Protein AF-A0A565C6F1-F1 (afdb_monomer_lite)

InterPro domains:
  IPR029063 S-adenosyl-L-methionine-dependent methyltransferase superfamily [G3DSA:3.40.50.150] (1-104)
  IPR029063 S-adenosyl-L-methionine-dependent methyltransferase superfamily [SSF53335] (1-172)
  IPR050390 DNA Cytosine-5 Methyltransferase [PTHR10629] (1-174)

pLDDT: mean 88.02, std 15.46, range [31.34, 98.25]

Foldseek 3Di:
DKFAPCCCVPPNNPNVVVVVVVLVVVQWDKAKAWEFPQLAADQDGGIMIDMWTGHPPDDTDDDDEGQEDDDDDPDDDPVCPVRYRYDDPPDDDDHHYGDHPCQPDVQADDDDLPDDDQKDASPDDHDHPNSVVVQQDPCNVPNDDDDGRIDGPPHDNNDDPVVSVVVVPDDPDDDPPDPDDDD

Organism: NCBI:txid586526

Secondary structure (DSSP, 8-state):
-EEETHHHHGGGGHHHHHHHHHHHHTTEEEEEEEEEGGGGT-S---EEEEEEEEETTSPPPPPPPP-B-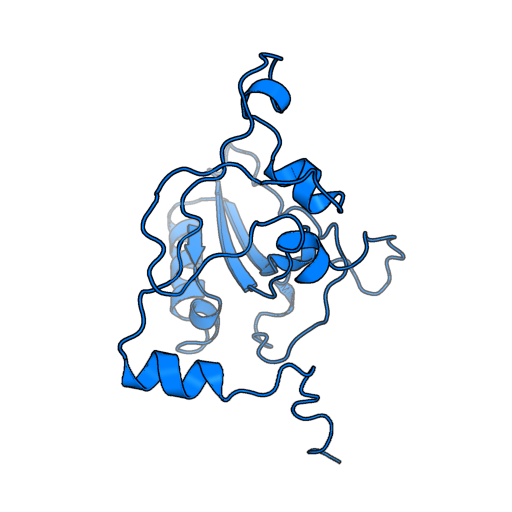----S---GGGGGGB----TT----PBPPP-HHHHHTTSPP--TT---SEEE-SS---SHHHHHHT--TTTTTS------EEES-------HHHHHHHHTS--S-------S--

Radius of gyration: 21.65 Å; chains: 1; bounding box: 50×44×57 Å

Sequence (183 aa):
MENVVDMLKFVEGYLGRYAVGRLVKMNNQRRMGMMVAGSYGLAQFRMRLFLWGAQSSKSLPQFPLPTHDVDIREGMPVKFHGNIVAYDQNNDVELEGKIVLEDVITDLPVVTNHETRDEMPYGKDHESSFQRFIRLKKDEMISSSSTKDVLFDHHPLNLNDDDSERVSMIPRRRERTLETYLV

Structure (mmCIF, N/CA/C/O backbone):
data_AF-A0A565C6F1-F1
#
_entry.id   AF-A0A565C6F1-F1
#
loop_
_atom_site.group_PDB
_atom_site.id
_atom_site.type_symbol
_atom_site.label_atom_id
_atom_site.label_alt_id
_atom_site.label_comp_id
_atom_site.label_asym_id
_atom_site.label_entity_id
_atom_site.label_seq_id
_atom_site.pdbx_PDB_ins_code
_atom_site.Cartn_x
_atom_site.Cartn_y
_atom_site.Cartn_z
_atom_site.occupancy
_atom_site.B_iso_or_equiv
_atom_site.auth_seq_id
_atom_site.auth_comp_id
_atom_site.auth_asym_id
_atom_site.auth_atom_id
_atom_site.pdbx_PDB_model_num
ATOM 1 N N . MET A 1 1 ? -2.489 -2.682 15.838 1.00 96.94 1 MET A N 1
ATOM 2 C CA . MET A 1 1 ? -2.048 -3.953 15.218 1.00 96.94 1 MET A CA 1
ATOM 3 C C . MET A 1 1 ? -2.497 -3.939 13.769 1.00 96.94 1 MET A C 1
ATOM 5 O O . MET A 1 1 ? -3.611 -3.494 13.524 1.00 96.94 1 MET A O 1
ATOM 9 N N . GLU A 1 2 ? -1.627 -4.356 12.852 1.00 97.44 2 GLU A N 1
ATOM 10 C CA . GLU A 1 2 ? -1.920 -4.536 11.424 1.00 97.44 2 GLU A CA 1
ATOM 11 C C . GLU A 1 2 ? -1.779 -6.026 11.080 1.00 97.44 2 GLU A C 1
ATOM 13 O O . GLU A 1 2 ? -0.979 -6.723 11.712 1.00 97.44 2 GLU A O 1
ATOM 18 N N . ASN A 1 3 ? -2.612 -6.536 10.168 1.00 97.00 3 ASN A N 1
ATOM 19 C CA . ASN A 1 3 ? -2.491 -7.897 9.650 1.00 97.00 3 ASN A CA 1
ATOM 20 C C . ASN A 1 3 ? -3.182 -8.066 8.285 1.00 97.00 3 ASN A C 1
ATOM 22 O O . ASN A 1 3 ? -3.962 -7.223 7.835 1.00 97.00 3 ASN A O 1
ATOM 26 N N . VAL A 1 4 ? -2.955 -9.207 7.634 1.00 95.06 4 VAL A N 1
ATOM 27 C CA . VAL A 1 4 ? -3.691 -9.619 6.438 1.00 95.06 4 VAL A CA 1
ATOM 28 C C . VAL A 1 4 ? -5.167 -9.883 6.748 1.00 95.06 4 VAL A C 1
ATOM 30 O O . VAL A 1 4 ? -5.544 -10.319 7.838 1.00 95.06 4 VAL A O 1
ATOM 33 N N . VAL A 1 5 ? -6.020 -9.653 5.749 1.00 93.12 5 VAL A N 1
ATOM 34 C CA . VAL A 1 5 ? -7.479 -9.832 5.853 1.00 93.12 5 VAL A CA 1
ATOM 35 C C . VAL A 1 5 ? -7.870 -11.286 6.120 1.00 93.12 5 VAL A C 1
ATOM 37 O O . VAL A 1 5 ? -8.908 -11.545 6.728 1.00 93.12 5 VAL A O 1
ATOM 40 N N . ASP A 1 6 ? -7.027 -12.243 5.732 1.00 92.19 6 ASP A N 1
ATOM 41 C CA . ASP A 1 6 ? -7.286 -13.668 5.944 1.00 92.19 6 ASP A CA 1
ATOM 42 C C . ASP A 1 6 ? -7.400 -14.036 7.427 1.00 92.19 6 ASP A C 1
ATOM 44 O O . ASP A 1 6 ? -8.062 -15.014 7.761 1.00 92.19 6 ASP A O 1
ATOM 48 N N . MET A 1 7 ? -6.901 -13.193 8.338 1.00 93.12 7 MET A N 1
ATOM 49 C CA . MET A 1 7 ? -7.146 -13.324 9.777 1.00 93.12 7 MET A CA 1
ATOM 50 C C . MET A 1 7 ? -8.646 -13.280 10.146 1.00 93.12 7 MET A C 1
ATOM 52 O O . MET A 1 7 ? -9.044 -13.818 11.182 1.00 93.12 7 MET A O 1
ATOM 56 N N . LEU A 1 8 ? -9.480 -12.652 9.306 1.00 92.00 8 LEU A N 1
ATOM 57 C CA . LEU A 1 8 ? -10.944 -12.616 9.427 1.00 92.00 8 LEU A CA 1
ATOM 58 C C . LEU A 1 8 ? -11.652 -13.721 8.632 1.00 92.00 8 LEU A C 1
ATOM 60 O O . LEU A 1 8 ? -12.824 -13.992 8.886 1.00 92.00 8 LEU A O 1
ATOM 64 N N . LYS A 1 9 ? -10.968 -14.360 7.678 1.00 88.62 9 LYS A N 1
ATOM 65 C CA . LYS A 1 9 ? -11.526 -15.463 6.878 1.00 88.62 9 LYS A CA 1
ATOM 66 C C . LYS A 1 9 ? -11.257 -16.819 7.526 1.00 88.62 9 LYS A C 1
ATOM 68 O O . LYS A 1 9 ? -12.139 -17.673 7.569 1.00 88.62 9 LYS A O 1
ATOM 73 N N . PHE A 1 10 ? -10.050 -17.001 8.055 1.00 89.69 10 PHE A N 1
ATOM 74 C CA . PHE A 1 10 ? -9.590 -18.245 8.654 1.00 89.69 10 PHE A CA 1
ATOM 75 C C . PHE A 1 10 ? -10.416 -18.610 9.890 1.00 89.69 10 PHE A C 1
ATOM 77 O O . PHE A 1 10 ? -10.556 -17.796 10.807 1.00 89.69 10 PHE A O 1
ATOM 84 N N . VAL A 1 11 ? -10.951 -19.838 9.906 1.00 90.69 11 VAL A N 1
ATOM 85 C CA . VAL A 1 11 ? -11.756 -20.405 11.007 1.00 90.69 11 VAL A CA 1
ATOM 86 C C . VAL A 1 11 ? -12.791 -19.386 11.504 1.00 90.69 11 VAL A C 1
ATOM 88 O O . VAL A 1 11 ? -12.806 -18.982 12.663 1.00 90.69 11 VAL A O 1
ATOM 91 N N . GLU A 1 12 ? -13.599 -18.870 10.574 1.00 89.38 12 GLU A N 1
ATOM 92 C CA . GLU A 1 12 ? -14.657 -17.881 10.844 1.00 89.38 12 GLU A CA 1
ATOM 93 C C . GLU A 1 12 ? -14.189 -16.598 11.565 1.00 89.38 12 GLU A C 1
ATOM 95 O O . GLU A 1 12 ? -14.930 -15.955 12.327 1.00 89.38 12 GLU A O 1
ATOM 100 N N . GLY A 1 13 ? -12.937 -16.215 11.315 1.00 92.12 13 GLY A N 1
ATOM 101 C CA . GLY A 1 13 ? -12.298 -15.052 11.913 1.00 92.12 13 GLY A CA 1
ATOM 102 C C . GLY A 1 13 ? -11.854 -15.281 13.353 1.00 92.12 13 GLY A C 1
ATOM 103 O O . GLY A 1 13 ? -11.798 -14.322 14.123 1.00 92.12 13 GLY A O 1
ATOM 104 N N . TYR A 1 14 ? -11.552 -16.527 13.735 1.00 94.81 14 TYR A N 1
ATOM 105 C CA . TYR A 1 14 ? -11.114 -16.893 15.085 1.00 94.81 14 TYR A CA 1
ATOM 106 C C . TYR A 1 14 ? -9.991 -15.985 15.596 1.00 94.81 14 TYR A C 1
ATOM 108 O O . TYR A 1 14 ? -10.089 -15.437 16.691 1.00 94.81 14 TYR A O 1
ATOM 116 N N . LEU A 1 15 ? -8.953 -15.763 14.784 1.00 95.44 15 LEU A N 1
ATOM 117 C CA . LEU A 1 15 ? -7.807 -14.935 15.164 1.00 95.44 15 LEU A CA 1
ATOM 118 C C . LEU A 1 15 ? -8.187 -13.455 15.335 1.00 95.44 15 LEU A C 1
ATOM 120 O O . LEU A 1 15 ? -7.772 -12.825 16.309 1.00 95.44 15 LEU A O 1
ATOM 124 N N . GLY A 1 16 ? -9.029 -12.913 14.448 1.00 94.69 16 GLY A N 1
ATOM 125 C CA . GLY A 1 16 ? -9.573 -11.558 14.587 1.00 94.69 16 GLY A CA 1
ATOM 126 C C . GLY A 1 16 ? -10.391 -11.379 15.864 1.00 94.69 16 GLY A C 1
ATOM 127 O O . GLY A 1 16 ? -10.140 -10.466 16.653 1.00 94.69 16 GLY A O 1
ATOM 128 N N . ARG A 1 17 ? -11.323 -12.304 16.115 1.00 95.00 17 ARG A N 1
ATOM 129 C CA . ARG A 1 17 ? -12.156 -12.326 17.327 1.00 95.00 17 ARG A CA 1
ATOM 130 C C . ARG A 1 17 ? -11.307 -12.484 18.586 1.00 95.00 17 ARG A C 1
ATOM 132 O O . ARG A 1 17 ? -11.548 -11.784 19.566 1.00 95.00 17 ARG A O 1
ATOM 139 N N . TYR A 1 18 ? -10.291 -13.347 18.552 1.00 96.88 18 TYR A N 1
ATOM 140 C CA . TYR A 1 18 ? -9.350 -13.535 19.652 1.00 96.88 18 TYR A CA 1
ATOM 141 C C . TYR A 1 18 ? -8.604 -12.235 19.970 1.00 96.88 18 TYR A C 1
ATOM 143 O O . TYR A 1 18 ? -8.603 -11.803 21.122 1.00 96.88 18 TYR A O 1
ATOM 151 N N . ALA A 1 19 ? -8.032 -11.566 18.963 1.00 97.06 19 ALA A N 1
ATOM 152 C CA . ALA A 1 19 ? -7.317 -10.304 19.149 1.00 97.06 19 ALA A CA 1
ATOM 153 C C . ALA A 1 19 ? -8.209 -9.218 19.780 1.00 97.06 19 ALA A C 1
ATOM 155 O O . ALA A 1 19 ? -7.808 -8.565 20.748 1.00 97.06 19 ALA A O 1
ATOM 156 N N . VAL A 1 20 ? -9.448 -9.075 19.296 1.00 96.69 20 VAL A N 1
ATOM 157 C CA . VAL A 1 20 ? -10.446 -8.166 19.885 1.00 96.69 20 VAL A CA 1
ATOM 158 C C . VAL A 1 20 ? -10.777 -8.569 21.326 1.00 96.69 20 VAL A C 1
ATOM 160 O O . VAL A 1 20 ? -10.763 -7.723 22.221 1.00 96.69 20 VAL A O 1
ATOM 163 N N . GLY A 1 21 ? -11.014 -9.858 21.580 1.00 97.62 21 GLY A N 1
ATOM 164 C CA . GLY A 1 21 ? -11.312 -10.388 22.911 1.00 97.62 21 GLY A CA 1
ATOM 165 C C . GLY A 1 21 ? -10.197 -10.127 23.927 1.00 97.62 21 GLY A C 1
ATOM 166 O O . GLY A 1 21 ? -10.476 -9.829 25.089 1.00 97.62 21 GLY A O 1
ATOM 167 N N . ARG A 1 22 ? -8.926 -10.147 23.499 1.00 97.69 22 ARG A N 1
ATOM 168 C CA . ARG A 1 22 ? -7.792 -9.776 24.360 1.00 97.69 22 ARG A CA 1
ATOM 169 C C . ARG A 1 22 ? -7.838 -8.310 24.778 1.00 97.69 22 ARG A C 1
ATOM 171 O O . ARG A 1 22 ? -7.618 -8.037 25.954 1.00 97.69 22 ARG A O 1
ATOM 178 N N . LEU A 1 23 ? -8.151 -7.385 23.868 1.00 97.62 23 LEU A N 1
ATOM 179 C CA . LEU A 1 23 ? -8.305 -5.965 24.215 1.00 97.62 23 LEU A CA 1
ATOM 180 C C . LEU A 1 23 ? -9.465 -5.744 25.192 1.00 97.62 23 LEU A C 1
ATOM 182 O O . LEU A 1 23 ? -9.308 -5.004 26.160 1.00 97.62 23 LEU A O 1
ATOM 186 N N . VAL A 1 24 ? -10.585 -6.445 24.993 1.00 97.06 24 VAL A N 1
ATOM 187 C CA . VAL A 1 24 ? -11.728 -6.406 25.920 1.00 97.06 24 VAL A CA 1
ATOM 188 C C . VAL A 1 24 ? -11.326 -6.904 27.310 1.00 97.06 24 VAL A C 1
ATOM 190 O O . VAL A 1 24 ? -11.591 -6.226 28.298 1.00 97.06 24 VAL A O 1
ATOM 193 N N . LYS A 1 25 ? -10.617 -8.039 27.401 1.00 97.88 25 LYS A N 1
ATOM 194 C CA . LYS A 1 25 ? -10.132 -8.587 28.682 1.00 97.88 25 LYS A CA 1
ATOM 195 C C . LYS A 1 25 ? -9.195 -7.627 29.424 1.00 97.88 25 LYS A C 1
ATOM 197 O O . LYS A 1 25 ? -9.154 -7.646 30.648 1.00 97.88 25 LYS A O 1
ATOM 202 N N . MET A 1 26 ? -8.447 -6.799 28.697 1.00 97.00 26 MET A N 1
ATOM 203 C CA . MET A 1 26 ? -7.546 -5.788 29.265 1.00 97.00 26 MET A CA 1
ATOM 204 C C . MET A 1 26 ? -8.248 -4.459 29.595 1.00 97.00 26 MET A C 1
ATOM 206 O O . MET A 1 26 ? -7.573 -3.493 29.929 1.00 97.00 26 MET A O 1
ATOM 210 N N . ASN A 1 27 ? -9.582 -4.396 29.503 1.00 96.31 27 ASN A N 1
ATOM 211 C CA . ASN A 1 27 ? -10.379 -3.183 29.706 1.00 96.31 27 ASN A CA 1
ATOM 212 C C . ASN A 1 27 ? -9.956 -2.007 28.800 1.00 96.31 27 ASN A C 1
ATOM 214 O O . ASN A 1 27 ? -9.971 -0.836 29.198 1.00 96.31 27 ASN A O 1
ATOM 218 N N . ASN A 1 28 ? -9.562 -2.333 27.566 1.00 97.25 28 ASN A N 1
ATOM 219 C CA . ASN A 1 28 ? -9.245 -1.349 26.544 1.00 97.25 28 ASN A CA 1
ATOM 220 C C . ASN A 1 28 ? -10.460 -1.082 25.647 1.00 97.25 28 ASN A C 1
ATOM 222 O O . ASN A 1 28 ? -11.217 -1.978 25.255 1.00 97.25 28 ASN A O 1
ATOM 226 N N . GLN A 1 29 ? -10.590 0.176 25.244 1.00 97.69 29 GLN A N 1
ATOM 227 C CA . GLN A 1 29 ? -11.342 0.553 24.060 1.00 97.69 29 GLN A CA 1
ATOM 228 C C . GLN A 1 29 ? -10.689 -0.075 22.826 1.00 97.69 29 GLN A C 1
ATOM 230 O O . GLN A 1 29 ? -9.483 -0.323 22.799 1.00 97.69 29 GLN A O 1
ATOM 235 N N . ARG A 1 30 ? -11.491 -0.354 21.802 1.00 97.06 30 ARG A N 1
ATOM 236 C CA . ARG A 1 30 ? -11.071 -1.122 20.631 1.00 97.06 30 ARG A CA 1
ATOM 237 C C . ARG A 1 30 ? -11.883 -0.737 19.414 1.00 97.06 30 ARG A C 1
ATOM 239 O O . ARG A 1 30 ? -13.076 -0.466 19.533 1.00 97.06 30 ARG A O 1
ATOM 246 N N . ARG A 1 31 ? -11.242 -0.759 18.254 1.00 96.88 31 ARG A N 1
ATOM 247 C CA . ARG A 1 31 ? -11.894 -0.560 16.962 1.00 96.88 31 ARG A CA 1
ATOM 248 C C . ARG A 1 31 ? -11.139 -1.331 15.901 1.00 96.88 31 ARG A C 1
ATOM 250 O O . ARG A 1 31 ? -9.916 -1.264 15.851 1.00 96.88 31 ARG A O 1
ATOM 257 N N . MET A 1 32 ? -11.875 -2.046 15.069 1.00 96.06 32 MET A N 1
ATOM 258 C CA . MET A 1 32 ? -11.333 -2.851 13.986 1.00 96.06 32 MET A CA 1
ATOM 259 C C . MET A 1 32 ? -11.801 -2.276 12.654 1.00 96.06 32 MET A C 1
ATOM 261 O O . MET A 1 32 ? -12.941 -1.831 12.560 1.00 96.06 32 MET A O 1
ATOM 265 N N . GLY A 1 33 ? -10.926 -2.261 11.655 1.00 95.81 33 GLY A N 1
ATOM 266 C CA . GLY A 1 33 ? -11.236 -1.742 10.329 1.00 95.81 33 GLY A CA 1
ATOM 267 C C . GLY A 1 33 ? -10.383 -2.397 9.256 1.00 95.81 33 GLY A C 1
ATOM 268 O O . GLY A 1 33 ? -9.246 -2.782 9.512 1.00 95.81 33 GLY A O 1
ATOM 269 N N . MET A 1 34 ? -10.933 -2.542 8.059 1.00 95.50 34 MET A N 1
ATOM 270 C CA . MET A 1 34 ? -10.216 -2.969 6.865 1.00 95.50 34 MET A CA 1
ATOM 271 C C . MET A 1 34 ? -10.034 -1.766 5.950 1.00 95.50 34 MET A C 1
ATOM 273 O O . MET A 1 34 ? -11.011 -1.108 5.602 1.00 95.50 34 MET A O 1
ATOM 277 N N . MET A 1 35 ? -8.791 -1.489 5.569 1.00 95.50 35 MET A N 1
ATOM 278 C CA . MET A 1 35 ? -8.423 -0.340 4.740 1.00 95.50 35 MET A CA 1
ATOM 279 C C . MET A 1 35 ? -7.742 -0.830 3.462 1.00 95.50 35 MET A C 1
ATOM 281 O O . MET A 1 35 ? -6.955 -1.783 3.511 1.00 95.50 35 MET A O 1
ATOM 285 N N . VAL A 1 36 ? -8.044 -0.194 2.328 1.00 94.44 36 VAL A N 1
ATOM 286 C CA . VAL A 1 36 ? -7.428 -0.481 1.021 1.00 94.44 36 VAL A CA 1
ATOM 287 C C . VAL A 1 36 ? -6.385 0.577 0.722 1.00 94.44 36 VAL A C 1
ATOM 289 O O . VAL A 1 36 ? -6.727 1.745 0.637 1.00 94.44 36 VAL A O 1
ATOM 292 N N . ALA A 1 37 ? -5.133 0.176 0.510 1.00 95.69 37 ALA A N 1
ATOM 293 C CA . ALA A 1 37 ? -4.038 1.096 0.202 1.00 95.69 37 ALA A CA 1
ATOM 294 C C . ALA A 1 37 ? -4.353 2.041 -0.977 1.00 95.69 37 ALA A C 1
ATOM 296 O O . ALA A 1 37 ? -4.092 3.235 -0.886 1.00 95.69 37 ALA A O 1
ATOM 297 N N . GLY A 1 38 ? -4.976 1.524 -2.042 1.00 95.06 38 GLY A N 1
ATOM 298 C CA . GLY A 1 38 ? -5.346 2.313 -3.218 1.00 95.06 38 GLY A CA 1
ATOM 299 C C . GLY A 1 38 ? -6.323 3.455 -2.943 1.00 95.06 38 GLY A C 1
ATOM 300 O O . GLY A 1 38 ? -6.193 4.507 -3.554 1.00 95.06 38 GLY A O 1
ATOM 30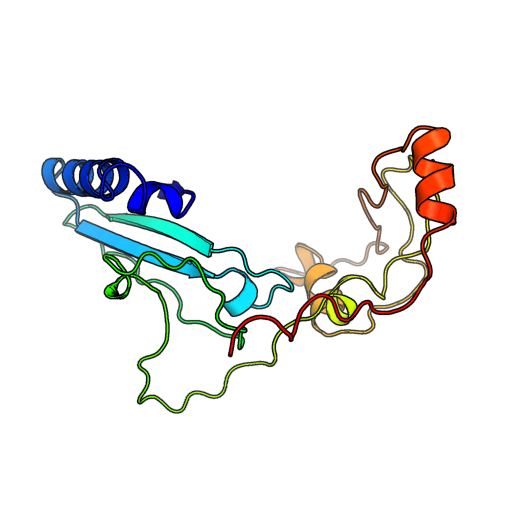1 N N . SER A 1 39 ? -7.194 3.313 -1.939 1.00 95.19 39 SER A N 1
ATOM 302 C CA . SER A 1 39 ? -8.091 4.384 -1.481 1.00 95.19 39 SER A CA 1
ATOM 303 C C . SER A 1 39 ? -7.366 5.579 -0.853 1.00 95.19 39 SER A C 1
ATOM 305 O O . SER A 1 39 ? -8.007 6.565 -0.502 1.00 95.19 39 SER A O 1
ATOM 307 N N . TYR A 1 40 ? -6.047 5.490 -0.675 1.00 96.81 40 TYR A N 1
ATOM 308 C CA . TYR A 1 40 ? -5.202 6.528 -0.089 1.00 96.81 40 TYR A CA 1
ATOM 309 C C . TYR A 1 40 ? -4.067 6.944 -1.039 1.00 96.81 40 TYR A C 1
ATOM 311 O O . TYR A 1 40 ? -3.005 7.358 -0.578 1.00 96.81 40 TYR A O 1
ATOM 319 N N . GLY A 1 41 ? -4.282 6.825 -2.354 1.00 95.62 41 GLY A N 1
ATOM 320 C CA . GLY A 1 41 ? -3.378 7.380 -3.366 1.00 95.62 41 GLY A CA 1
ATOM 321 C C . GLY A 1 41 ? -2.226 6.464 -3.754 1.00 95.62 41 GLY A C 1
ATOM 322 O O . GLY A 1 41 ? -1.110 6.926 -3.942 1.00 95.62 41 GLY A O 1
ATOM 323 N N . LEU A 1 42 ? -2.470 5.156 -3.862 1.00 95.94 42 LEU A N 1
ATOM 324 C CA . LEU A 1 42 ? -1.465 4.186 -4.305 1.00 95.94 42 LEU A CA 1
ATOM 325 C C . LEU A 1 42 ? -1.976 3.382 -5.501 1.00 95.94 42 LEU A C 1
ATOM 327 O O . LEU A 1 42 ? -3.118 2.926 -5.500 1.00 95.94 42 LEU A O 1
ATOM 331 N N . ALA A 1 43 ? -1.105 3.094 -6.471 1.00 95.00 43 ALA A N 1
ATOM 332 C CA . ALA A 1 43 ? -1.412 2.217 -7.608 1.00 95.00 43 ALA A CA 1
ATOM 333 C C . ALA A 1 43 ? -1.458 0.723 -7.220 1.00 95.00 43 ALA A C 1
ATOM 335 O O . ALA A 1 43 ? -0.887 -0.143 -7.885 1.00 95.00 43 ALA A O 1
ATOM 336 N N . GLN A 1 44 ? -2.104 0.395 -6.097 1.00 93.56 44 GLN A N 1
ATOM 337 C CA . GLN A 1 44 ? -2.186 -0.961 -5.572 1.00 93.56 44 GLN A CA 1
ATOM 338 C C . GLN A 1 44 ? -3.493 -1.206 -4.812 1.00 93.56 44 GLN A C 1
ATOM 340 O O . GLN A 1 44 ? -3.799 -0.559 -3.811 1.00 93.56 44 GLN A O 1
ATOM 345 N N . PHE A 1 45 ? -4.207 -2.269 -5.187 1.00 92.44 45 PHE A N 1
ATOM 346 C CA . PHE A 1 45 ? -5.292 -2.803 -4.366 1.00 92.44 45 PHE A CA 1
ATOM 347 C C . PHE A 1 45 ? -4.723 -3.732 -3.284 1.00 92.44 45 PHE A C 1
ATOM 349 O O . PHE A 1 45 ? -4.589 -4.941 -3.479 1.00 92.44 45 PHE A O 1
ATOM 356 N N . ARG A 1 46 ? -4.349 -3.166 -2.133 1.00 93.44 46 ARG A N 1
ATOM 357 C CA . ARG A 1 46 ? -3.853 -3.927 -0.977 1.00 93.44 46 ARG A CA 1
ATOM 358 C C . ARG A 1 46 ? -4.731 -3.672 0.233 1.00 93.44 46 ARG A C 1
ATOM 360 O O . ARG A 1 46 ? -4.603 -2.644 0.889 1.00 93.44 46 ARG A O 1
ATOM 367 N N . MET A 1 47 ? -5.588 -4.635 0.553 1.00 93.44 47 MET A N 1
ATOM 368 C CA . MET A 1 47 ? -6.404 -4.567 1.757 1.00 93.44 47 MET A CA 1
ATOM 369 C C . MET A 1 47 ? -5.677 -5.147 2.968 1.00 93.44 47 MET A C 1
ATOM 371 O O . MET A 1 47 ? -5.067 -6.222 2.885 1.00 93.44 47 MET A O 1
ATOM 375 N N . ARG A 1 48 ? -5.763 -4.448 4.100 1.00 95.62 48 ARG A N 1
ATOM 376 C CA . ARG A 1 48 ? -5.234 -4.889 5.393 1.00 95.62 48 ARG A CA 1
ATOM 377 C C . ARG A 1 48 ? -6.207 -4.610 6.524 1.00 95.62 48 ARG A C 1
ATOM 379 O O . ARG A 1 48 ? -7.006 -3.679 6.464 1.00 95.62 48 ARG A O 1
ATOM 386 N N . LEU A 1 49 ? -6.131 -5.460 7.537 1.00 95.88 49 LEU A N 1
ATOM 387 C CA . LEU A 1 49 ? -6.854 -5.338 8.786 1.00 95.88 49 LEU A CA 1
ATOM 388 C C . LEU A 1 49 ? -6.048 -4.484 9.758 1.00 95.88 49 LEU A C 1
ATOM 390 O O . LEU A 1 49 ? -4.886 -4.772 10.026 1.00 95.88 49 LEU A O 1
ATOM 394 N N . PHE A 1 50 ? -6.709 -3.513 10.365 1.00 98.00 50 PHE A N 1
ATOM 395 C CA . PHE A 1 50 ? -6.177 -2.694 11.436 1.00 98.00 50 PHE A CA 1
ATOM 396 C C . PHE A 1 50 ? -7.042 -2.845 12.684 1.00 98.00 50 PHE A C 1
ATOM 398 O O . PHE A 1 50 ? -8.272 -2.822 12.631 1.00 98.00 50 PHE A O 1
ATOM 405 N N . LEU A 1 51 ? -6.385 -2.992 13.830 1.00 97.94 51 LEU A N 1
ATOM 406 C CA . LEU A 1 51 ? -7.010 -3.042 15.145 1.00 97.94 51 LEU A CA 1
ATOM 407 C C . LEU A 1 51 ? -6.386 -1.973 16.040 1.00 97.94 51 LEU A C 1
ATOM 409 O O . LEU A 1 51 ? -5.217 -2.080 16.438 1.00 97.94 51 LEU A O 1
ATOM 413 N N . TRP A 1 52 ? -7.188 -0.969 16.376 1.00 98.25 52 TRP A N 1
ATOM 414 C CA . TRP A 1 52 ? -6.893 0.007 17.412 1.00 98.25 52 TRP A CA 1
ATOM 415 C C . TRP A 1 52 ? -7.223 -0.552 18.788 1.00 98.25 52 TRP A C 1
ATOM 417 O O . TRP A 1 52 ? -8.243 -1.217 18.981 1.00 98.25 52 TRP A O 1
ATOM 427 N N . GLY A 1 53 ? -6.370 -0.218 19.751 1.00 97.81 53 GLY A N 1
ATOM 428 C CA . GLY A 1 53 ? -6.605 -0.411 21.172 1.00 97.81 53 GLY A CA 1
ATOM 429 C C . GLY A 1 53 ? -6.188 0.851 21.917 1.00 97.81 53 GLY A C 1
ATOM 430 O O . GLY A 1 53 ? -5.109 1.378 21.659 1.00 97.81 53 GLY A O 1
ATOM 431 N N . ALA A 1 54 ? -7.030 1.333 22.825 1.00 98.06 54 ALA A N 1
ATOM 432 C CA . ALA A 1 54 ? -6.732 2.484 23.671 1.00 98.06 54 ALA A CA 1
ATOM 433 C C . ALA A 1 54 ? -7.168 2.195 25.109 1.00 98.06 54 ALA A C 1
ATOM 435 O O . ALA A 1 54 ? -8.170 1.518 25.335 1.00 98.06 54 ALA A O 1
ATOM 436 N N . GLN A 1 55 ? -6.429 2.708 26.091 1.00 96.88 55 GLN A N 1
ATOM 437 C CA . GLN A 1 55 ? -6.857 2.639 27.490 1.00 96.88 55 GLN A CA 1
ATOM 438 C C . GLN A 1 55 ? -8.200 3.359 27.673 1.00 96.88 55 GLN A C 1
ATOM 440 O O . GLN A 1 55 ? -8.508 4.305 26.949 1.00 96.88 55 GLN A O 1
ATOM 445 N N . SER A 1 56 ? -8.989 2.952 28.667 1.00 94.06 56 SER A N 1
ATOM 446 C CA . SER A 1 56 ? -10.304 3.557 28.946 1.00 94.06 56 SER A CA 1
ATOM 447 C C . SER A 1 56 ? -10.256 5.071 29.221 1.00 94.06 56 SER A C 1
ATOM 449 O O . SER A 1 56 ? -11.240 5.763 29.004 1.00 94.06 56 SER A O 1
ATOM 451 N N . SER A 1 57 ? -9.107 5.604 29.644 1.00 95.94 57 SER A N 1
ATOM 452 C CA . SER A 1 57 ? -8.887 7.034 29.907 1.00 95.94 57 SER A CA 1
ATOM 453 C C . SER A 1 57 ? -8.419 7.849 28.692 1.00 95.94 57 SER A C 1
ATOM 455 O O . SER A 1 57 ? -8.182 9.050 28.816 1.00 95.94 57 SER A O 1
ATOM 457 N N . LYS A 1 58 ? -8.218 7.221 27.528 1.00 97.12 58 LYS A N 1
ATOM 458 C CA . LYS A 1 58 ? -7.701 7.869 26.311 1.00 97.12 58 LYS A CA 1
ATOM 459 C C . LYS A 1 58 ? -8.765 7.892 25.221 1.00 97.12 58 LYS A C 1
ATOM 461 O O . LYS A 1 58 ? -9.644 7.046 25.203 1.00 97.12 58 LYS A O 1
ATOM 466 N N . SER A 1 59 ? -8.682 8.834 24.287 1.00 97.25 59 SER A N 1
ATOM 467 C CA . SER A 1 59 ? -9.562 8.806 23.115 1.00 97.25 59 SER A CA 1
ATOM 468 C C . SER A 1 59 ? -9.160 7.659 22.184 1.00 97.25 59 SER A C 1
ATOM 470 O O . SER A 1 59 ? -7.972 7.466 21.915 1.00 97.25 59 SER A O 1
ATOM 472 N N . LEU A 1 60 ? -10.138 6.889 21.706 1.00 97.75 60 LEU A N 1
ATOM 473 C CA . LEU A 1 60 ? -9.916 5.842 20.715 1.00 97.75 60 LEU A CA 1
ATOM 474 C C . LEU A 1 60 ? -9.816 6.466 19.309 1.00 97.75 60 LEU A C 1
ATOM 476 O O . LEU A 1 60 ? -10.786 7.090 18.869 1.00 97.75 60 LEU A O 1
ATOM 480 N N . PRO A 1 61 ? -8.703 6.272 18.576 1.00 96.88 61 PRO A N 1
ATOM 481 C CA . PRO A 1 61 ? -8.556 6.813 17.227 1.00 96.88 61 PRO A CA 1
ATOM 482 C C . PRO A 1 61 ? -9.632 6.314 16.252 1.00 96.88 61 PRO A C 1
ATOM 484 O O . PRO A 1 61 ? -10.072 5.160 16.308 1.00 96.88 61 PRO A O 1
ATOM 487 N N . GLN A 1 62 ? -10.033 7.194 15.333 1.00 96.50 62 GLN A N 1
ATOM 488 C CA . GLN A 1 62 ? -10.848 6.844 14.168 1.00 96.50 62 GLN A CA 1
ATOM 489 C C . GLN A 1 62 ? -9.943 6.329 13.040 1.00 96.50 62 GLN A C 1
ATOM 491 O O . GLN A 1 62 ? -8.732 6.553 13.055 1.00 96.50 62 GLN A O 1
ATOM 496 N N . PHE A 1 63 ? -10.526 5.651 12.052 1.00 97.56 63 PHE A N 1
ATOM 497 C CA . PHE A 1 63 ? -9.821 5.403 10.795 1.00 97.56 63 PHE A CA 1
ATOM 498 C C . PHE A 1 63 ? -10.007 6.595 9.856 1.00 97.56 63 PHE A C 1
ATOM 500 O O . PHE A 1 63 ? -11.106 7.154 9.832 1.00 97.56 63 PHE A O 1
ATOM 507 N N . PRO A 1 64 ? -8.972 6.984 9.096 1.00 96.88 64 PRO A N 1
ATOM 508 C CA . PRO A 1 64 ? -9.127 7.991 8.060 1.00 96.88 64 PRO A CA 1
ATOM 509 C C . PRO A 1 64 ? -10.008 7.436 6.938 1.00 96.88 64 PRO A C 1
ATOM 511 O O . PRO A 1 64 ? -9.845 6.285 6.523 1.00 96.88 64 PRO A O 1
ATOM 514 N N . LEU A 1 65 ? -10.940 8.254 6.460 1.00 95.69 65 LEU A N 1
ATOM 515 C CA . LEU A 1 65 ? -11.775 7.904 5.315 1.00 95.69 65 LEU A CA 1
ATOM 516 C C . LEU A 1 65 ? -10.944 7.929 4.016 1.00 95.69 65 LEU A C 1
ATOM 518 O O . LEU A 1 65 ? -9.912 8.605 3.985 1.00 95.69 65 LEU A O 1
ATOM 522 N N . PRO A 1 66 ? -11.349 7.164 2.984 1.00 95.38 66 PRO A N 1
ATOM 523 C CA . PRO A 1 66 ? -10.730 7.197 1.658 1.00 95.38 66 PRO A CA 1
ATOM 524 C C . PRO A 1 66 ? -10.527 8.615 1.114 1.00 95.38 66 PRO A C 1
ATOM 526 O O . PRO A 1 66 ? -11.340 9.495 1.362 1.00 95.38 66 PRO A O 1
ATOM 529 N N . THR A 1 67 ? -9.461 8.831 0.352 1.00 96.38 67 THR A N 1
ATOM 530 C CA . THR A 1 67 ? -9.201 10.095 -0.361 1.00 96.38 67 THR A CA 1
ATOM 531 C C . THR A 1 67 ? -9.211 9.921 -1.874 1.00 96.38 67 THR A C 1
ATOM 533 O O . THR A 1 67 ? -9.423 10.893 -2.588 1.00 96.38 67 THR A O 1
ATOM 536 N N . HIS A 1 68 ? -8.991 8.696 -2.355 1.00 95.44 68 HIS A N 1
ATOM 537 C CA . HIS A 1 68 ? -8.944 8.358 -3.774 1.00 95.44 68 HIS A CA 1
ATOM 538 C C . HIS A 1 68 ? -9.973 7.283 -4.096 1.00 95.44 68 HIS A C 1
ATOM 540 O O . HIS A 1 68 ? -10.253 6.401 -3.270 1.00 95.44 68 HIS A O 1
ATOM 546 N N . ASP A 1 69 ? -10.491 7.337 -5.315 1.00 91.94 69 ASP A N 1
ATOM 547 C CA . ASP A 1 69 ? -11.334 6.285 -5.857 1.00 91.94 69 ASP A CA 1
ATOM 548 C C . ASP A 1 69 ? -10.533 4.990 -6.088 1.00 91.94 69 ASP A C 1
ATOM 550 O O . ASP A 1 69 ? -9.321 4.999 -6.334 1.00 91.94 69 ASP A O 1
ATOM 554 N N . VAL A 1 70 ? -11.203 3.844 -5.987 1.00 87.44 7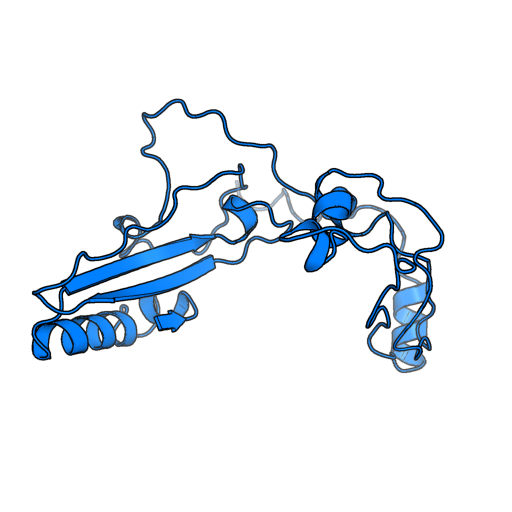0 VAL A N 1
ATOM 555 C CA . VAL A 1 70 ? -10.591 2.534 -6.213 1.00 87.44 70 VAL A CA 1
ATOM 556 C C . VAL A 1 70 ? -11.607 1.546 -6.769 1.00 87.44 70 VAL A C 1
ATOM 558 O O . VAL A 1 70 ? -12.723 1.416 -6.272 1.00 87.44 70 VAL A O 1
ATOM 561 N N . ASP A 1 71 ? -11.180 0.756 -7.754 1.00 81.25 71 ASP A N 1
ATOM 562 C CA . ASP A 1 71 ? -12.004 -0.336 -8.263 1.00 81.25 71 ASP A CA 1
ATOM 563 C C . ASP A 1 71 ? -12.181 -1.401 -7.162 1.00 81.25 71 ASP A C 1
ATOM 565 O O . ASP A 1 71 ? -11.205 -1.982 -6.664 1.00 81.25 71 ASP A O 1
ATOM 569 N N . ILE A 1 72 ? -13.429 -1.670 -6.774 1.00 70.69 72 ILE A N 1
ATOM 570 C CA . ILE A 1 72 ? -13.755 -2.720 -5.803 1.00 70.69 72 ILE A CA 1
ATOM 571 C C . ILE A 1 72 ? -13.406 -4.078 -6.417 1.00 70.69 72 ILE A C 1
ATOM 573 O O . ILE A 1 72 ? -13.853 -4.412 -7.512 1.00 70.69 72 ILE A O 1
ATOM 577 N N . ARG A 1 73 ? -12.625 -4.887 -5.693 1.00 71.12 73 ARG A N 1
ATOM 578 C CA . ARG A 1 73 ? -12.252 -6.243 -6.120 1.00 71.12 73 ARG A CA 1
ATOM 579 C C . ARG A 1 73 ? -12.957 -7.317 -5.304 1.00 71.12 73 ARG A C 1
ATOM 581 O O . ARG A 1 73 ? -13.275 -7.131 -4.127 1.00 71.12 73 ARG A O 1
ATOM 588 N N . GLU A 1 74 ? -13.145 -8.471 -5.933 1.00 63.31 74 GLU A N 1
ATOM 589 C CA . GLU A 1 74 ? -13.656 -9.680 -5.293 1.00 63.31 74 GLU A CA 1
ATOM 590 C C . GLU A 1 74 ? -12.733 -10.170 -4.157 1.00 63.31 74 GLU A C 1
ATOM 592 O O . GLU A 1 74 ? -11.534 -9.887 -4.126 1.00 63.31 74 GLU A O 1
ATOM 597 N N . GLY A 1 75 ? -13.287 -10.922 -3.198 1.00 66.62 75 GLY A N 1
ATOM 598 C CA . GLY A 1 75 ? -12.520 -11.521 -2.092 1.00 66.62 75 GLY A CA 1
ATOM 599 C C . GLY A 1 75 ? -12.662 -10.830 -0.730 1.00 66.62 75 GLY A C 1
ATOM 600 O O . GLY A 1 75 ? -11.923 -11.153 0.210 1.00 66.62 75 GLY A O 1
ATOM 601 N N . MET A 1 76 ? -13.627 -9.921 -0.600 1.00 73.38 76 MET A N 1
ATOM 602 C CA . MET A 1 76 ? -13.989 -9.245 0.646 1.00 73.38 76 MET A CA 1
ATOM 603 C C . MET A 1 76 ? -14.657 -10.189 1.660 1.00 73.38 76 MET A C 1
ATOM 605 O O . MET A 1 76 ? -15.559 -10.939 1.282 1.00 73.38 76 MET A O 1
ATOM 609 N N . PRO A 1 77 ? -14.291 -10.170 2.960 1.00 79.25 77 PRO A N 1
ATOM 610 C CA . PRO A 1 77 ? -14.955 -11.013 3.952 1.00 79.25 77 PRO A CA 1
ATOM 611 C C . PRO A 1 77 ? -16.390 -10.532 4.205 1.00 79.25 77 PRO A C 1
ATOM 613 O O . PRO A 1 77 ? -16.614 -9.591 4.965 1.00 79.25 77 PRO A O 1
ATOM 616 N N . VAL A 1 78 ? -17.372 -11.211 3.607 1.00 81.31 78 VAL A N 1
ATOM 617 C CA . VAL A 1 78 ? -18.802 -10.849 3.685 1.00 81.31 78 VAL A CA 1
ATOM 618 C C . VAL A 1 78 ? -19.280 -10.701 5.136 1.00 81.31 78 VAL A C 1
ATOM 620 O O . VAL A 1 78 ? -19.915 -9.709 5.482 1.00 81.31 78 VAL A O 1
ATOM 623 N N . LYS A 1 79 ? -18.885 -11.625 6.028 1.00 85.00 79 LYS A N 1
ATOM 624 C CA . LYS A 1 79 ? -19.239 -11.594 7.464 1.00 85.00 79 LYS A CA 1
ATOM 625 C C . LYS A 1 79 ? -18.716 -10.355 8.210 1.00 85.00 79 LYS A C 1
ATOM 627 O O . LYS A 1 79 ? -19.203 -10.056 9.295 1.00 85.00 79 LYS A O 1
ATOM 632 N N . PHE A 1 80 ? -17.722 -9.657 7.660 1.00 87.25 80 PHE A N 1
ATOM 633 C CA . PHE A 1 80 ? -17.084 -8.494 8.277 1.00 87.25 80 PHE A CA 1
ATOM 634 C C . PHE A 1 80 ? -17.204 -7.231 7.418 1.00 87.25 80 PHE A C 1
ATOM 636 O O . PHE A 1 80 ? -16.476 -6.276 7.678 1.00 87.25 80 PHE A O 1
ATOM 643 N N . HIS A 1 81 ? -18.124 -7.195 6.447 1.00 86.25 81 HIS A N 1
ATOM 644 C CA . HIS A 1 81 ? -18.294 -6.068 5.525 1.00 86.25 81 HIS A CA 1
ATOM 645 C C . HIS A 1 81 ? -18.496 -4.726 6.252 1.00 86.25 81 HIS A C 1
ATOM 647 O O . HIS A 1 81 ? -17.893 -3.728 5.880 1.00 86.25 81 HIS A O 1
ATOM 653 N N . GLY A 1 82 ? -19.218 -4.718 7.378 1.00 87.88 82 GLY A N 1
ATOM 654 C CA . GLY A 1 82 ? -19.388 -3.519 8.214 1.00 87.88 82 GLY A CA 1
ATOM 655 C C . GLY A 1 82 ? -18.114 -2.998 8.900 1.00 87.88 82 GLY A C 1
ATOM 656 O O . GLY A 1 82 ? -18.173 -1.991 9.591 1.00 87.88 82 GLY A O 1
ATOM 657 N N . ASN A 1 83 ? -16.969 -3.674 8.753 1.00 92.75 83 ASN A N 1
ATOM 658 C CA . ASN A 1 83 ? -15.670 -3.184 9.226 1.00 92.75 83 ASN A CA 1
ATOM 659 C C . ASN A 1 83 ? -14.819 -2.609 8.086 1.00 92.75 83 ASN A C 1
ATOM 661 O O . ASN A 1 83 ? -13.656 -2.295 8.311 1.00 92.75 83 ASN A O 1
ATOM 665 N N . ILE A 1 84 ? -15.330 -2.513 6.859 1.00 92.38 84 ILE A N 1
ATOM 666 C CA . ILE A 1 84 ? -14.614 -1.835 5.776 1.00 92.38 84 ILE A CA 1
ATOM 667 C C . ILE A 1 84 ? -14.656 -0.335 6.050 1.00 92.38 84 ILE A C 1
ATOM 669 O O . ILE A 1 84 ? -15.713 0.218 6.341 1.00 92.38 84 ILE A O 1
ATOM 673 N N . VAL A 1 85 ? -13.502 0.318 5.970 1.00 93.44 85 VAL A N 1
ATOM 674 C CA . VAL A 1 85 ? -13.414 1.773 6.067 1.00 93.44 85 VAL A CA 1
ATOM 675 C C . VAL A 1 85 ? -13.741 2.349 4.693 1.00 93.44 85 VAL A C 1
ATOM 677 O O . VAL A 1 85 ? -12.914 2.303 3.786 1.00 93.44 85 VAL A O 1
ATOM 680 N N . ALA A 1 86 ? -14.965 2.842 4.542 1.00 91.12 86 ALA A N 1
ATOM 681 C CA . ALA A 1 86 ? -15.482 3.448 3.323 1.00 91.12 86 ALA A CA 1
ATOM 682 C C . ALA A 1 86 ? -16.506 4.536 3.676 1.00 91.12 86 ALA A C 1
ATOM 684 O O . ALA A 1 86 ? -16.970 4.607 4.816 1.00 91.12 86 ALA A O 1
ATOM 685 N N . TYR A 1 87 ? -16.847 5.377 2.702 1.00 89.25 87 TYR A N 1
ATOM 686 C CA . TYR A 1 87 ? -17.997 6.269 2.818 1.00 89.25 87 TYR A CA 1
ATOM 687 C C . TYR A 1 87 ? -19.304 5.474 2.749 1.00 89.25 87 TYR A C 1
ATOM 689 O O . TYR A 1 87 ? -19.375 4.433 2.092 1.00 89.25 87 TYR A O 1
ATOM 697 N N . ASP A 1 88 ? -20.345 5.976 3.414 1.00 82.38 88 ASP A N 1
ATOM 698 C CA . ASP A 1 88 ? -21.693 5.440 3.242 1.00 82.38 88 ASP A CA 1
ATOM 699 C C . ASP A 1 88 ? -22.151 5.631 1.791 1.00 82.38 88 ASP A C 1
ATOM 701 O O . ASP A 1 88 ? -21.901 6.673 1.190 1.00 82.38 88 ASP A O 1
ATOM 705 N N . GLN A 1 89 ? -22.878 4.652 1.248 1.00 70.56 89 GLN A N 1
ATOM 706 C CA . GLN A 1 89 ? -23.328 4.638 -0.156 1.00 70.56 89 GLN A CA 1
ATOM 707 C C . GLN A 1 89 ? -24.198 5.843 -0.557 1.00 70.56 89 GLN A C 1
ATOM 709 O O . GLN A 1 89 ? -24.371 6.104 -1.741 1.00 70.56 89 GLN A O 1
ATOM 714 N N . ASN A 1 90 ? -24.751 6.561 0.421 1.00 71.50 90 ASN A N 1
ATOM 715 C CA . ASN A 1 90 ? -25.614 7.721 0.206 1.00 71.50 90 ASN A CA 1
ATOM 716 C C . ASN A 1 90 ? -24.863 9.061 0.296 1.00 71.50 90 ASN A C 1
ATOM 718 O O . ASN A 1 90 ? -25.495 10.108 0.164 1.00 71.50 90 ASN A O 1
ATOM 722 N N . ASN A 1 91 ? -23.554 9.049 0.568 1.00 78.12 91 ASN A N 1
ATOM 723 C CA . ASN A 1 91 ? -22.753 10.265 0.635 1.00 78.12 91 ASN A CA 1
ATOM 724 C C . ASN A 1 91 ? -22.164 10.568 -0.742 1.00 78.12 91 ASN A C 1
ATOM 726 O O . ASN A 1 91 ? -21.379 9.781 -1.266 1.00 78.12 91 ASN A O 1
ATOM 730 N N . ASP A 1 92 ? -22.515 11.727 -1.291 1.00 77.50 92 ASP A N 1
ATOM 731 C CA . ASP A 1 92 ? -21.879 12.261 -2.492 1.00 77.50 92 ASP A CA 1
ATOM 732 C C . ASP A 1 92 ? -20.556 12.918 -2.078 1.00 77.50 92 ASP A C 1
ATOM 734 O O . ASP A 1 92 ? -20.542 13.983 -1.454 1.00 77.50 92 ASP A O 1
ATOM 738 N N . VAL A 1 93 ? -19.446 12.214 -2.301 1.00 87.94 93 VAL A N 1
ATOM 739 C CA . VAL A 1 93 ? -18.101 12.669 -1.935 1.00 87.94 93 VAL A CA 1
ATOM 740 C C . VAL A 1 93 ? -17.234 12.670 -3.176 1.00 87.94 93 VAL A C 1
ATOM 742 O O . VAL A 1 93 ? -17.060 11.640 -3.823 1.00 87.94 93 VAL A O 1
ATOM 745 N N . GLU A 1 94 ? -16.655 13.827 -3.473 1.00 92.12 94 GLU A N 1
ATOM 746 C CA . GLU A 1 94 ? -15.662 13.974 -4.527 1.00 92.12 94 GLU A CA 1
ATOM 747 C C . GLU A 1 94 ? -14.326 13.393 -4.039 1.00 92.12 94 GLU A C 1
ATOM 749 O O . GLU A 1 94 ? -13.712 13.908 -3.102 1.00 92.12 94 GLU A O 1
ATOM 754 N N . LEU A 1 95 ? -13.920 12.270 -4.635 1.00 93.31 95 LEU A N 1
ATOM 755 C CA . LEU A 1 95 ? -12.634 11.620 -4.385 1.00 93.31 95 LEU A CA 1
ATOM 756 C C . LEU A 1 95 ? -11.656 11.949 -5.510 1.00 93.31 95 LEU A C 1
ATOM 758 O O . LEU A 1 95 ? -12.052 12.108 -6.664 1.00 93.31 95 LEU A O 1
ATOM 762 N N . GLU A 1 96 ? -10.368 11.979 -5.176 1.00 95.31 96 GLU A N 1
ATOM 763 C CA . GLU A 1 96 ? -9.307 12.073 -6.175 1.00 95.31 96 GLU A CA 1
ATOM 764 C C . GLU A 1 96 ? -9.331 10.857 -7.110 1.00 95.31 96 GLU A C 1
ATOM 766 O O . GLU A 1 96 ? -9.736 9.748 -6.736 1.00 95.31 96 GLU A O 1
ATOM 771 N N . GLY A 1 97 ? -8.856 11.056 -8.339 1.00 93.81 97 GLY A N 1
ATOM 772 C CA . GLY A 1 97 ? -8.768 9.985 -9.326 1.00 93.81 97 GLY A CA 1
ATOM 773 C C . GLY A 1 97 ? -7.872 8.835 -8.857 1.00 93.81 97 GLY A C 1
ATOM 774 O O . GLY A 1 97 ? -6.882 9.034 -8.153 1.00 93.81 97 GLY A O 1
ATOM 775 N N . LYS A 1 98 ? -8.198 7.605 -9.269 1.00 94.19 98 LYS A N 1
ATOM 776 C CA . LYS A 1 98 ? -7.362 6.437 -8.963 1.00 94.19 98 LYS A CA 1
ATOM 777 C C . LYS A 1 98 ? -5.958 6.587 -9.555 1.00 94.19 98 LYS A C 1
ATOM 779 O O . LYS A 1 98 ? -5.814 6.907 -10.732 1.00 94.19 98 LYS A O 1
ATOM 784 N N . ILE A 1 99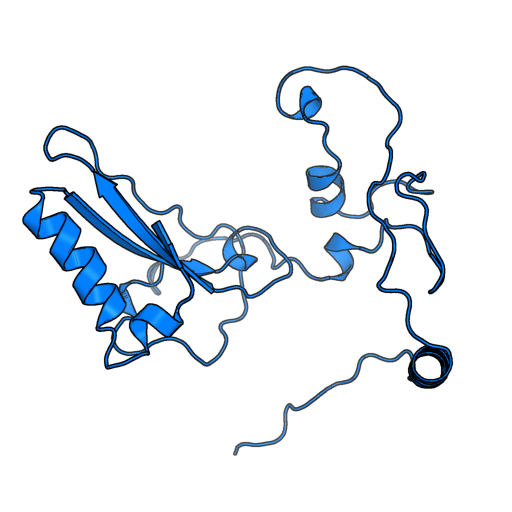 ? -4.939 6.273 -8.757 1.00 95.94 99 ILE A N 1
ATOM 785 C CA . ILE A 1 99 ? -3.540 6.279 -9.201 1.00 95.94 99 ILE A CA 1
ATOM 786 C C . ILE A 1 99 ? -3.259 5.006 -10.004 1.00 95.94 99 ILE A C 1
ATOM 788 O O . ILE A 1 99 ? -3.548 3.894 -9.546 1.00 95.94 99 ILE A O 1
ATOM 792 N N . VAL A 1 100 ? -2.685 5.152 -11.196 1.00 95.00 100 VAL A N 1
ATOM 793 C CA . VAL A 1 100 ? -2.289 4.034 -12.062 1.00 95.00 100 VAL A CA 1
ATOM 794 C C . VAL A 1 100 ? -0.772 3.873 -12.105 1.00 95.00 100 VAL A C 1
ATOM 796 O O . VAL A 1 100 ? -0.022 4.712 -11.622 1.00 95.00 100 VAL A O 1
ATOM 799 N N . LEU A 1 101 ? -0.292 2.760 -12.669 1.00 95.25 101 LEU A N 1
ATOM 800 C CA . LEU A 1 101 ? 1.145 2.476 -12.719 1.00 95.25 101 LEU A CA 1
ATOM 801 C C . LEU A 1 101 ? 1.925 3.551 -13.496 1.00 95.25 101 LEU A C 1
ATOM 803 O O . LEU A 1 101 ? 3.051 3.865 -13.125 1.00 95.25 101 LEU A O 1
ATOM 807 N N . GLU A 1 102 ? 1.316 4.132 -14.532 1.00 94.88 102 GLU A N 1
ATOM 808 C CA . GLU A 1 102 ? 1.897 5.233 -15.309 1.00 94.88 102 GLU A CA 1
ATOM 809 C C . GLU A 1 102 ? 2.245 6.431 -14.417 1.00 94.88 102 GLU A C 1
ATOM 811 O O . GLU A 1 102 ? 3.375 6.907 -14.453 1.00 94.88 102 GLU A O 1
ATOM 816 N N . ASP A 1 103 ? 1.344 6.816 -13.510 1.00 96.31 103 ASP A N 1
ATOM 817 C CA . ASP A 1 103 ? 1.580 7.910 -12.565 1.00 96.31 103 ASP A CA 1
ATOM 818 C C . ASP A 1 103 ? 2.748 7.637 -11.610 1.00 96.31 103 ASP A C 1
ATOM 820 O O . ASP A 1 103 ? 3.223 8.562 -10.963 1.00 96.31 103 ASP A O 1
ATOM 824 N N . VAL A 1 104 ? 3.188 6.384 -11.461 1.00 96.69 104 VAL A N 1
ATOM 825 C CA . VAL A 1 104 ? 4.158 5.971 -10.439 1.00 96.69 104 VAL A CA 1
ATOM 826 C C . VAL A 1 104 ? 5.564 5.810 -11.000 1.00 96.69 104 VAL A C 1
ATOM 828 O O . VAL A 1 104 ? 6.507 6.227 -10.340 1.00 96.69 104 VAL A O 1
ATOM 831 N N . ILE A 1 105 ? 5.725 5.199 -12.180 1.00 96.50 105 ILE A N 1
ATOM 832 C CA . ILE A 1 105 ? 7.045 4.718 -12.641 1.00 96.50 105 ILE A CA 1
ATOM 833 C C . ILE A 1 105 ? 7.562 5.369 -13.924 1.00 96.50 105 ILE A C 1
ATOM 835 O O . ILE A 1 105 ? 8.673 5.044 -14.343 1.00 96.50 105 ILE A O 1
ATOM 839 N N . THR A 1 106 ? 6.787 6.229 -14.595 1.00 96.19 106 THR A N 1
ATOM 840 C CA . THR A 1 106 ? 7.227 6.792 -15.882 1.00 96.19 106 THR A CA 1
ATOM 841 C C . THR A 1 106 ? 8.458 7.670 -15.763 1.00 96.19 106 THR A C 1
ATOM 843 O O . THR A 1 106 ? 9.215 7.722 -16.730 1.00 96.19 106 THR A O 1
ATOM 846 N N . ASP A 1 107 ? 8.699 8.317 -14.620 1.00 95.44 107 ASP A N 1
ATOM 847 C CA . ASP A 1 107 ? 9.864 9.177 -14.409 1.00 95.44 107 ASP A CA 1
ATOM 848 C C . ASP A 1 107 ? 11.184 8.418 -14.198 1.00 95.44 107 ASP A C 1
ATOM 850 O O . ASP A 1 107 ? 12.260 9.009 -14.315 1.00 95.44 107 ASP A O 1
ATOM 854 N N . LEU A 1 108 ? 11.117 7.107 -13.957 1.00 96.25 108 LEU A N 1
ATOM 855 C CA . LEU A 1 108 ? 12.285 6.283 -13.670 1.00 96.25 108 LEU A CA 1
ATOM 856 C C . LEU A 1 108 ? 13.142 6.019 -14.926 1.00 96.25 108 LEU A C 1
ATOM 858 O O . LEU A 1 108 ? 12.615 5.792 -16.022 1.00 96.25 108 LEU A O 1
ATOM 862 N N . PRO A 1 109 ? 14.481 5.994 -14.789 1.00 96.38 109 PRO A N 1
ATOM 863 C CA . PRO A 1 109 ? 15.386 5.698 -15.891 1.00 96.38 109 PRO A CA 1
ATOM 864 C C . PRO A 1 109 ? 15.302 4.224 -16.311 1.00 96.38 109 PRO A C 1
ATOM 866 O O . PRO A 1 109 ? 15.044 3.328 -15.506 1.00 96.38 109 PRO A O 1
ATOM 869 N N . VAL A 1 110 ? 15.570 3.948 -17.587 1.00 96.19 110 VAL A N 1
ATOM 870 C CA . VAL A 1 110 ? 15.630 2.571 -18.099 1.00 96.19 110 VAL A CA 1
ATOM 871 C C . VAL A 1 110 ? 16.884 1.874 -17.565 1.00 96.19 110 VAL A C 1
ATOM 873 O O . VAL A 1 110 ? 17.990 2.396 -17.703 1.00 96.19 110 VAL A O 1
ATOM 876 N N . VAL A 1 111 ? 16.711 0.674 -17.008 1.00 96.56 111 VAL A N 1
ATOM 877 C CA . VAL A 1 111 ? 17.787 -0.187 -16.491 1.00 96.56 111 VAL A CA 1
ATOM 878 C C . VAL A 1 111 ? 17.741 -1.575 -17.135 1.00 96.56 111 VAL A C 1
ATOM 880 O O . VAL A 1 111 ? 16.742 -1.959 -17.746 1.00 96.56 111 VAL A O 1
ATOM 883 N N . THR A 1 112 ? 18.842 -2.322 -17.035 1.00 96.25 112 THR A N 1
ATOM 884 C CA . THR A 1 112 ? 18.944 -3.699 -17.556 1.00 96.25 112 THR A CA 1
ATOM 885 C C . THR A 1 112 ? 18.742 -4.733 -16.441 1.00 96.25 112 THR A C 1
ATOM 887 O O . THR A 1 112 ? 18.757 -4.380 -15.265 1.00 96.25 112 THR A O 1
ATOM 890 N N . ASN A 1 113 ? 18.606 -6.017 -16.798 1.00 96.62 113 ASN A N 1
ATOM 891 C CA . ASN A 1 113 ? 18.504 -7.137 -15.843 1.00 96.62 113 ASN A CA 1
ATOM 892 C C . ASN A 1 113 ? 19.684 -7.214 -14.850 1.00 96.62 113 ASN A C 1
ATOM 894 O O . ASN A 1 113 ? 19.531 -7.722 -13.746 1.00 96.62 113 ASN A O 1
ATOM 898 N N . HIS A 1 114 ? 20.850 -6.692 -15.241 1.00 96.06 114 HIS A N 1
ATOM 899 C CA . HIS A 1 114 ? 22.094 -6.748 -14.469 1.00 96.06 114 HIS A CA 1
ATOM 900 C C . HIS A 1 114 ? 22.436 -5.418 -13.784 1.00 96.06 114 HIS A C 1
ATOM 902 O O . HIS A 1 114 ? 23.600 -5.171 -13.479 1.00 96.06 114 HIS A O 1
ATOM 908 N N . GLU A 1 115 ? 21.467 -4.519 -13.606 1.00 97.25 115 GLU A N 1
ATOM 909 C CA . GLU A 1 115 ? 21.701 -3.301 -12.830 1.00 97.25 115 GLU A CA 1
ATOM 910 C C . GLU A 1 115 ? 21.970 -3.657 -11.363 1.00 97.25 115 GLU A C 1
ATOM 912 O O . GLU A 1 115 ? 21.240 -4.446 -10.771 1.00 97.25 115 GLU A O 1
ATOM 917 N N . THR A 1 116 ? 23.030 -3.093 -10.785 1.00 96.12 116 THR A N 1
ATOM 918 C CA . THR A 1 116 ? 23.452 -3.369 -9.399 1.00 96.12 116 THR A CA 1
ATOM 919 C C . THR A 1 116 ? 23.805 -2.102 -8.629 1.00 96.12 116 THR A C 1
ATOM 921 O O . THR A 1 116 ? 24.369 -2.19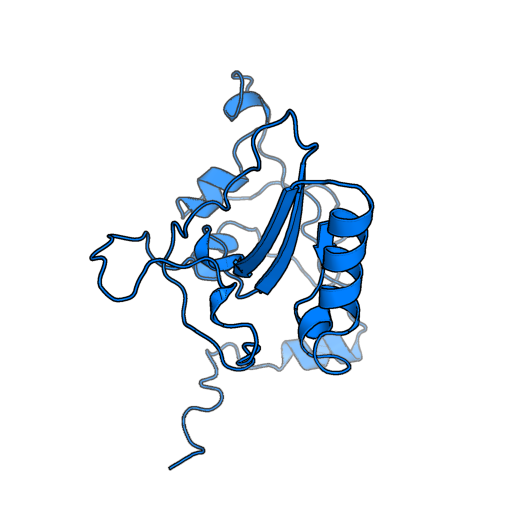0 -7.542 1.00 96.12 116 THR A O 1
ATOM 924 N N . ARG A 1 117 ? 23.598 -0.916 -9.211 1.00 96.50 117 ARG A N 1
ATOM 925 C CA . ARG A 1 117 ? 23.880 0.344 -8.524 1.00 96.50 117 ARG A CA 1
ATOM 926 C C . ARG A 1 117 ? 22.766 0.638 -7.527 1.00 96.50 117 ARG A C 1
ATOM 928 O O . ARG A 1 117 ? 21.616 0.796 -7.924 1.00 96.50 117 ARG A O 1
ATOM 935 N N . ASP A 1 118 ? 23.147 0.797 -6.265 1.00 95.38 118 ASP A N 1
ATOM 936 C CA . ASP A 1 118 ? 22.237 1.234 -5.199 1.00 95.38 118 ASP A CA 1
ATOM 937 C C . ASP A 1 118 ? 21.804 2.697 -5.387 1.00 95.38 118 ASP A C 1
ATOM 939 O O . ASP A 1 118 ? 20.714 3.083 -4.979 1.00 95.38 118 ASP A O 1
ATOM 943 N N . GLU A 1 119 ? 22.646 3.514 -6.034 1.00 95.88 119 GLU A N 1
ATOM 944 C CA . GLU A 1 119 ? 22.408 4.939 -6.278 1.00 95.88 119 GLU A CA 1
ATOM 945 C C . GLU A 1 119 ? 22.583 5.299 -7.760 1.00 95.88 119 GLU A C 1
ATOM 947 O O . GLU A 1 119 ? 23.600 4.981 -8.390 1.00 95.88 119 GLU A O 1
ATOM 952 N N . MET A 1 120 ? 21.619 6.034 -8.322 1.00 94.94 120 MET A N 1
ATOM 953 C CA . MET A 1 120 ? 21.703 6.565 -9.685 1.00 94.94 120 MET A CA 1
ATOM 954 C C . MET A 1 120 ? 20.922 7.881 -9.856 1.00 94.94 120 MET A C 1
ATOM 956 O O . MET A 1 120 ? 20.073 8.213 -9.034 1.00 94.94 120 MET A O 1
ATOM 960 N N . PRO A 1 121 ? 21.184 8.683 -10.903 1.00 94.31 121 PRO A N 1
ATOM 961 C CA . PRO A 1 121 ? 20.350 9.848 -11.200 1.00 94.31 121 PRO A CA 1
ATOM 962 C C . PRO A 1 121 ? 19.017 9.437 -11.854 1.00 94.31 121 PRO A C 1
ATOM 964 O O . PRO A 1 121 ? 19.000 8.531 -12.685 1.00 94.31 121 PRO A O 1
ATOM 967 N N . TYR A 1 122 ? 17.929 10.168 -11.571 1.00 92.75 122 TYR A N 1
ATOM 968 C CA . TYR A 1 122 ? 16.607 9.971 -12.205 1.00 92.75 122 TYR A CA 1
ATOM 969 C C . TYR A 1 122 ? 16.621 10.137 -13.734 1.00 92.75 122 TYR A C 1
ATOM 971 O O . TYR A 1 122 ? 15.797 9.573 -14.443 1.00 92.75 122 TYR A O 1
ATOM 979 N N . GLY A 1 123 ? 17.545 10.934 -14.272 1.00 89.88 123 GLY A N 1
ATOM 980 C CA . GLY A 1 123 ? 17.652 11.192 -15.712 1.00 89.88 123 GLY A CA 1
ATOM 981 C C . GLY A 1 123 ? 16.602 12.160 -16.273 1.00 89.88 123 GLY A C 1
ATOM 982 O O . GLY A 1 123 ? 16.883 12.799 -17.286 1.00 89.88 123 GLY A O 1
ATOM 983 N N . LYS A 1 124 ? 15.448 12.333 -15.614 1.00 92.06 124 LYS A N 1
ATOM 984 C CA . LYS A 1 124 ? 14.431 13.341 -15.952 1.00 92.06 124 LYS A CA 1
ATOM 985 C C . LYS A 1 124 ? 13.628 13.819 -14.733 1.00 92.06 124 LYS A C 1
ATOM 987 O O . LYS A 1 124 ? 13.781 13.310 -13.619 1.00 92.06 124 LYS A O 1
ATOM 992 N N . ASP A 1 125 ? 12.831 14.864 -14.943 1.00 92.69 125 ASP A N 1
ATOM 993 C CA . ASP A 1 125 ? 11.944 15.409 -13.914 1.00 92.69 125 ASP A CA 1
ATOM 994 C C . ASP A 1 125 ? 10.662 14.569 -13.774 1.00 92.69 125 ASP A C 1
ATOM 996 O O . ASP A 1 125 ? 10.377 13.718 -14.616 1.00 92.69 125 ASP A O 1
ATOM 1000 N N . HIS A 1 126 ? 9.920 14.791 -12.693 1.00 93.69 126 HIS A N 1
ATOM 1001 C CA . HIS A 1 126 ? 8.636 14.145 -12.438 1.00 93.69 126 HIS A CA 1
ATOM 1002 C C . HIS A 1 126 ? 7.598 14.508 -13.513 1.00 93.69 126 HIS A C 1
ATOM 1004 O O . HIS A 1 126 ? 7.537 15.643 -13.984 1.00 93.69 126 HIS A O 1
ATOM 1010 N N . GLU A 1 127 ? 6.745 13.550 -13.866 1.00 95.12 127 GLU A N 1
ATOM 1011 C CA . GLU A 1 127 ? 5.690 13.697 -14.878 1.00 95.12 127 GLU A CA 1
ATOM 1012 C C . GLU A 1 127 ? 4.280 13.697 -14.262 1.00 95.12 127 GLU A C 1
ATOM 1014 O O . GLU A 1 127 ? 3.333 14.174 -14.885 1.00 95.12 127 GLU A O 1
ATOM 1019 N N . SER A 1 128 ? 4.138 13.225 -13.019 1.00 95.69 128 SER A N 1
ATOM 1020 C CA . SER A 1 128 ? 2.875 13.189 -12.276 1.00 95.69 128 SER A CA 1
ATOM 1021 C C . SER A 1 128 ? 2.967 13.895 -10.914 1.00 95.69 128 SER A C 1
ATOM 1023 O O . SER A 1 128 ? 4.047 14.103 -10.347 1.00 95.69 128 SER A O 1
ATOM 1025 N N . SER A 1 129 ? 1.807 14.235 -10.341 1.00 94.88 129 SER A N 1
ATOM 1026 C CA . SER A 1 129 ? 1.713 14.732 -8.960 1.00 94.88 129 SER A CA 1
ATOM 1027 C C . SER A 1 129 ? 2.189 13.692 -7.940 1.00 94.88 129 SER A C 1
ATOM 1029 O O . SER A 1 129 ? 2.800 14.060 -6.937 1.00 94.88 129 SER A O 1
ATOM 1031 N N . PHE A 1 130 ? 1.966 12.402 -8.215 1.00 95.50 130 PHE A N 1
ATOM 1032 C CA . PHE A 1 130 ? 2.431 11.302 -7.377 1.00 95.50 130 PHE A CA 1
ATOM 1033 C C . PHE A 1 130 ? 3.962 11.220 -7.360 1.00 95.50 130 PHE A C 1
ATOM 1035 O O . PHE A 1 130 ? 4.557 11.207 -6.285 1.00 95.50 130 PHE A O 1
ATOM 1042 N N . GLN A 1 131 ? 4.607 11.240 -8.530 1.00 95.69 131 GLN A N 1
ATOM 1043 C CA . GLN A 1 131 ? 6.071 11.241 -8.665 1.00 95.69 131 GLN A CA 1
ATOM 1044 C C . GLN A 1 131 ? 6.687 12.445 -7.969 1.00 95.69 131 GLN A C 1
ATOM 1046 O O . GLN A 1 131 ? 7.640 12.300 -7.205 1.00 95.69 131 GLN A O 1
ATOM 1051 N N . ARG A 1 132 ? 6.088 13.629 -8.160 1.00 93.25 132 ARG A N 1
ATOM 1052 C CA . ARG A 1 132 ? 6.491 14.833 -7.432 1.00 93.25 132 ARG A CA 1
ATOM 1053 C C . ARG A 1 132 ? 6.465 14.598 -5.928 1.00 93.25 132 ARG A C 1
ATOM 1055 O O . ARG A 1 132 ? 7.424 14.940 -5.249 1.00 93.25 132 ARG A O 1
ATOM 1062 N N . PHE A 1 133 ? 5.371 14.029 -5.421 1.00 92.62 133 PHE A N 1
ATOM 1063 C CA . PHE A 1 133 ? 5.154 13.809 -3.997 1.00 92.62 133 PHE A CA 1
ATOM 1064 C C . PHE A 1 133 ? 6.157 12.820 -3.393 1.00 92.62 133 PHE A C 1
ATOM 1066 O O . PHE A 1 133 ? 6.743 13.119 -2.355 1.00 92.62 133 PHE A O 1
ATOM 1073 N N . ILE A 1 134 ? 6.400 11.671 -4.033 1.00 92.06 134 ILE A N 1
ATOM 1074 C CA . ILE A 1 134 ? 7.323 10.657 -3.491 1.00 92.06 134 ILE A CA 1
ATOM 1075 C C . ILE A 1 134 ? 8.799 11.066 -3.581 1.00 92.06 134 ILE A C 1
ATOM 1077 O O . ILE A 1 134 ? 9.620 10.536 -2.836 1.00 92.06 134 ILE A O 1
ATOM 1081 N N . ARG A 1 135 ? 9.133 12.016 -4.463 1.00 90.75 135 ARG A N 1
ATOM 1082 C CA . ARG A 1 135 ? 10.477 12.595 -4.594 1.00 90.75 135 ARG A CA 1
ATOM 1083 C C . ARG A 1 135 ? 10.750 13.731 -3.610 1.00 90.75 135 ARG A C 1
ATOM 1085 O O . ARG A 1 135 ? 11.902 14.144 -3.485 1.00 90.75 135 ARG A O 1
ATOM 1092 N N . LEU A 1 136 ? 9.729 14.224 -2.900 1.00 86.12 136 LEU A N 1
ATOM 1093 C CA . LEU A 1 136 ? 9.911 15.263 -1.888 1.00 86.12 136 LEU A CA 1
ATOM 1094 C C . LEU A 1 136 ? 10.896 14.793 -0.822 1.00 86.12 136 LEU A C 1
ATOM 1096 O O . LEU A 1 136 ? 10.796 13.695 -0.269 1.00 86.12 136 LEU A O 1
ATOM 1100 N N . LYS A 1 137 ? 11.842 15.663 -0.480 1.00 73.25 137 LYS A N 1
ATOM 1101 C CA . LYS A 1 137 ? 12.800 15.355 0.580 1.00 73.25 137 LYS A CA 1
ATOM 1102 C C . LYS A 1 137 ? 12.120 15.378 1.936 1.00 73.25 137 LYS A C 1
ATOM 1104 O O . LYS A 1 137 ? 11.174 16.125 2.165 1.00 73.25 137 LYS A O 1
ATOM 1109 N N . LYS A 1 138 ? 12.704 14.657 2.893 1.00 64.88 138 LYS A N 1
ATOM 1110 C CA . LYS A 1 138 ? 12.355 14.758 4.321 1.00 64.88 138 LYS A CA 1
ATOM 1111 C C . LYS A 1 138 ? 12.350 16.214 4.816 1.00 64.88 138 LYS A C 1
ATOM 1113 O O . LYS A 1 138 ? 11.527 16.592 5.643 1.00 64.88 138 LYS A O 1
ATOM 1118 N N . ASP A 1 139 ? 13.250 17.004 4.246 1.00 58.25 139 ASP A N 1
ATOM 1119 C CA . ASP A 1 139 ? 13.394 18.443 4.404 1.00 58.25 139 ASP A CA 1
ATOM 1120 C C . ASP A 1 139 ? 12.289 19.223 3.656 1.00 58.25 139 ASP A C 1
ATOM 1122 O O . ASP A 1 139 ? 11.705 20.134 4.197 1.00 58.25 139 ASP A O 1
ATOM 1126 N N . GLU A 1 140 ? 11.823 18.853 2.472 1.00 59.03 140 GLU A N 1
ATOM 1127 C CA . GLU A 1 140 ? 10.653 19.539 1.874 1.00 59.03 140 GLU A CA 1
ATOM 1128 C C . GLU A 1 140 ? 9.319 19.139 2.517 1.00 59.03 140 GLU A C 1
ATOM 1130 O O . GLU A 1 140 ? 8.341 19.881 2.442 1.00 59.03 140 GLU A O 1
ATOM 1135 N N . MET A 1 141 ? 9.300 18.021 3.241 1.00 57.78 141 MET A N 1
ATOM 1136 C CA . MET A 1 141 ? 8.221 17.689 4.162 1.00 57.78 141 MET A CA 1
ATOM 1137 C C . MET A 1 141 ? 8.294 18.495 5.484 1.00 57.78 141 MET A C 1
ATOM 1139 O O . MET A 1 141 ? 7.284 18.509 6.190 1.00 57.78 141 MET A O 1
ATOM 1143 N N . ILE A 1 142 ? 9.432 19.144 5.853 1.00 54.00 142 ILE A N 1
ATOM 1144 C CA . ILE A 1 142 ? 9.641 19.819 7.171 1.00 54.00 142 ILE A CA 1
ATOM 1145 C C . ILE A 1 142 ? 10.492 21.146 7.176 1.00 54.00 142 ILE A C 1
ATOM 1147 O O . ILE A 1 142 ? 10.120 22.068 7.894 1.00 54.00 142 ILE A O 1
ATOM 1151 N N . SER A 1 143 ? 11.611 21.308 6.450 1.00 44.59 143 SER A N 1
ATOM 1152 C CA . SER A 1 143 ? 12.334 22.569 6.098 1.00 44.59 143 SER A CA 1
ATOM 1153 C C . SER A 1 143 ? 13.397 22.405 4.970 1.00 44.59 143 SER A C 1
ATOM 1155 O O . SER A 1 143 ? 14.110 21.414 4.953 1.00 44.59 143 SER A O 1
ATOM 1157 N N . SER A 1 144 ? 13.585 23.401 4.088 1.00 46.62 144 SER A N 1
ATOM 1158 C CA . SER A 1 144 ? 14.338 23.370 2.810 1.00 46.62 144 SER A CA 1
ATOM 1159 C C . SER A 1 144 ? 15.879 23.263 2.879 1.00 46.62 144 SER A C 1
ATOM 1161 O O . SER A 1 144 ? 16.547 24.193 3.342 1.00 46.62 144 SER A O 1
ATOM 1163 N N . SER A 1 145 ? 16.461 22.230 2.255 1.00 49.22 145 SER A N 1
ATOM 1164 C CA . SER A 1 145 ? 17.868 22.227 1.819 1.00 49.22 145 SER A CA 1
ATOM 1165 C C . SER A 1 145 ? 18.075 21.492 0.475 1.00 49.22 145 SER A C 1
ATOM 1167 O O . SER A 1 145 ? 17.485 20.446 0.193 1.00 49.22 145 SER A O 1
ATOM 1169 N N . SER A 1 146 ? 18.891 22.076 -0.411 1.00 53.44 146 SER A N 1
ATOM 1170 C CA . SER A 1 146 ? 19.052 21.661 -1.813 1.00 53.44 146 SER A CA 1
ATOM 1171 C C . SER A 1 146 ? 20.247 20.717 -2.018 1.00 53.44 146 SER A C 1
ATOM 1173 O O . SER A 1 146 ? 21.369 21.148 -2.285 1.00 53.44 146 SER A O 1
ATOM 1175 N N . THR A 1 147 ? 20.010 19.414 -1.929 1.00 55.69 147 THR A N 1
ATOM 1176 C CA . THR A 1 147 ? 20.903 18.361 -2.461 1.00 55.69 147 THR A CA 1
ATOM 1177 C C . THR A 1 147 ? 20.435 17.851 -3.836 1.00 55.69 147 THR A C 1
ATOM 1179 O O . THR A 1 147 ? 19.347 18.194 -4.290 1.00 55.69 147 THR A O 1
ATOM 1182 N N . LYS A 1 148 ? 21.244 17.067 -4.551 1.00 64.38 148 LYS A N 1
ATOM 1183 C CA . LYS A 1 148 ? 20.843 16.475 -5.842 1.00 64.38 148 LYS A CA 1
ATOM 1184 C C . LYS A 1 148 ? 19.805 15.364 -5.621 1.00 64.38 148 LYS A C 1
ATOM 1186 O O . LYS A 1 148 ? 19.937 14.624 -4.651 1.00 64.38 148 LYS A O 1
ATOM 1191 N N . ASP A 1 149 ? 18.813 15.252 -6.504 1.00 80.25 149 ASP A N 1
ATOM 1192 C CA . ASP A 1 149 ? 17.844 14.145 -6.507 1.00 80.25 149 ASP A CA 1
ATOM 1193 C C . ASP A 1 149 ? 18.550 12.840 -6.895 1.00 80.25 149 ASP A C 1
ATOM 1195 O O . ASP A 1 149 ? 18.932 12.644 -8.052 1.00 80.25 149 ASP A O 1
ATOM 1199 N N . VAL A 1 150 ? 18.755 11.968 -5.908 1.00 90.06 150 VAL A N 1
ATOM 1200 C CA . VAL A 1 150 ? 19.323 10.625 -6.079 1.00 90.06 150 VAL A CA 1
ATOM 1201 C C . VAL A 1 150 ? 18.180 9.615 -6.045 1.00 90.06 150 VAL A C 1
ATOM 1203 O O . VAL A 1 150 ? 17.311 9.687 -5.175 1.00 90.06 150 VAL A O 1
ATOM 1206 N N . LEU A 1 151 ? 18.170 8.700 -7.010 1.00 94.19 151 LEU A N 1
ATOM 1207 C CA . LEU A 1 151 ? 17.291 7.539 -7.048 1.00 94.19 151 LEU A CA 1
ATOM 1208 C C . LEU A 1 151 ? 18.009 6.364 -6.382 1.00 94.19 151 LEU A C 1
ATOM 1210 O O . LEU A 1 151 ? 19.146 6.055 -6.744 1.00 94.19 151 LEU A O 1
ATOM 1214 N N . PHE A 1 152 ? 17.328 5.733 -5.430 1.00 94.81 152 PHE A N 1
ATOM 1215 C CA . PHE A 1 152 ? 17.840 4.607 -4.656 1.00 94.81 152 PHE A CA 1
ATOM 1216 C C . PHE A 1 152 ? 17.170 3.300 -5.076 1.00 94.81 152 PHE A C 1
ATOM 1218 O O . PHE A 1 152 ? 16.006 3.311 -5.481 1.00 94.81 152 PHE A O 1
ATOM 1225 N N . ASP A 1 153 ? 17.898 2.192 -4.947 1.00 96.25 153 ASP A N 1
ATOM 1226 C CA . ASP A 1 153 ? 17.395 0.815 -5.059 1.00 96.25 153 ASP A CA 1
ATOM 1227 C C . ASP A 1 153 ? 16.646 0.510 -6.377 1.00 96.25 153 ASP A C 1
ATOM 1229 O O . ASP A 1 153 ? 15.784 -0.371 -6.443 1.00 96.25 153 ASP A O 1
ATOM 1233 N N . HIS A 1 154 ? 16.964 1.228 -7.463 1.00 96.69 154 HIS A N 1
ATOM 1234 C CA . HIS A 1 154 ? 16.344 1.037 -8.783 1.00 96.69 154 HIS A CA 1
ATOM 1235 C C . HIS A 1 154 ? 17.031 -0.074 -9.580 1.00 96.69 154 HIS A C 1
ATOM 1237 O O . HIS A 1 154 ? 17.532 0.125 -10.688 1.00 96.69 154 HIS A O 1
ATOM 1243 N N . HIS A 1 155 ? 17.061 -1.266 -8.997 1.00 95.38 155 HIS A N 1
ATOM 1244 C CA . HIS A 1 155 ? 17.601 -2.461 -9.628 1.00 95.38 155 HIS A CA 1
ATOM 1245 C C . HIS A 1 155 ? 16.601 -3.628 -9.530 1.00 95.38 155 HIS A C 1
ATOM 1247 O O . HIS A 1 155 ? 16.026 -3.882 -8.467 1.00 95.38 155 HIS A O 1
ATOM 1253 N N . PRO A 1 156 ? 16.349 -4.360 -10.631 1.00 96.81 156 PRO A N 1
ATOM 1254 C CA . PRO A 1 156 ? 15.443 -5.500 -10.615 1.00 96.81 156 PRO A CA 1
ATOM 1255 C C . PRO A 1 156 ? 16.089 -6.721 -9.941 1.00 96.81 156 PRO A C 1
ATOM 1257 O O . PRO A 1 156 ? 17.285 -6.755 -9.652 1.00 96.81 156 PRO A O 1
ATOM 1260 N N . LEU A 1 157 ? 15.292 -7.772 -9.731 1.00 97.00 157 LEU A N 1
ATOM 1261 C CA . LEU A 1 157 ? 15.846 -9.101 -9.486 1.00 97.00 157 LEU A CA 1
ATOM 1262 C C . LEU A 1 157 ? 16.649 -9.533 -10.722 1.00 97.00 157 LEU A C 1
ATOM 1264 O O . LEU A 1 157 ? 16.096 -9.561 -11.818 1.00 97.00 157 LEU A O 1
ATOM 1268 N N . ASN A 1 158 ? 17.915 -9.904 -10.531 1.00 97.19 158 ASN A N 1
ATOM 1269 C CA . ASN A 1 158 ? 18.764 -10.408 -11.608 1.00 97.19 158 ASN A CA 1
ATOM 1270 C C . ASN A 1 158 ? 18.299 -11.814 -12.027 1.00 97.19 158 ASN A C 1
ATOM 1272 O O . ASN A 1 158 ? 18.565 -12.801 -11.334 1.00 97.19 158 ASN A O 1
ATOM 1276 N N . LEU A 1 159 ? 17.544 -11.883 -13.125 1.00 97.81 159 LEU A N 1
ATOM 1277 C CA . LEU A 1 159 ? 17.049 -13.132 -13.696 1.00 97.81 159 LEU A CA 1
ATOM 1278 C C . LEU A 1 159 ? 18.210 -13.956 -14.263 1.00 97.81 159 LEU A C 1
ATOM 1280 O O . LEU A 1 159 ? 19.172 -13.394 -14.782 1.00 97.81 159 LEU A O 1
ATOM 1284 N N . ASN A 1 160 ? 18.096 -15.284 -14.200 1.00 97.69 160 ASN A N 1
ATOM 1285 C CA . ASN A 1 160 ? 19.030 -16.169 -14.898 1.00 97.69 160 ASN A CA 1
ATOM 1286 C C . ASN A 1 160 ? 18.881 -16.023 -16.428 1.00 97.69 160 ASN A C 1
ATOM 1288 O O . ASN A 1 160 ? 17.896 -15.455 -16.908 1.00 97.69 160 ASN A O 1
ATOM 1292 N N . ASP A 1 161 ? 19.848 -16.547 -17.183 1.00 97.62 161 ASP A N 1
ATOM 1293 C CA . ASP A 1 161 ? 19.892 -16.396 -18.643 1.00 97.62 161 ASP A CA 1
ATOM 1294 C C . ASP A 1 161 ? 18.612 -16.907 -19.328 1.00 97.62 161 ASP A C 1
ATOM 1296 O O . ASP A 1 161 ? 18.045 -16.198 -20.163 1.00 97.62 161 ASP A O 1
ATOM 1300 N N . ASP A 1 162 ? 18.096 -18.072 -18.915 1.00 97.88 162 ASP A N 1
ATOM 1301 C CA . ASP A 1 162 ? 16.875 -18.656 -19.485 1.00 97.88 162 ASP A CA 1
ATOM 1302 C C . ASP A 1 162 ? 15.646 -17.763 -19.241 1.00 97.88 162 ASP A C 1
ATOM 1304 O O . ASP A 1 162 ? 14.818 -17.557 -20.130 1.00 97.88 162 ASP A O 1
ATOM 1308 N N . ASP A 1 163 ? 15.487 -17.238 -18.024 1.00 97.88 163 ASP A N 1
ATOM 1309 C CA . ASP A 1 163 ? 14.359 -16.380 -17.653 1.00 97.88 163 ASP A CA 1
ATOM 1310 C C . ASP A 1 163 ? 14.456 -15.005 -18.319 1.00 97.88 163 ASP A C 1
ATOM 1312 O O . ASP A 1 163 ? 13.444 -14.469 -18.778 1.00 97.88 163 ASP A O 1
ATOM 1316 N N . SER A 1 164 ? 15.666 -14.458 -18.437 1.00 96.44 164 SER A N 1
ATOM 1317 C CA . SER A 1 164 ? 15.930 -13.219 -19.170 1.00 96.44 164 SER A CA 1
ATOM 1318 C C . SER A 1 164 ? 15.573 -13.365 -20.655 1.00 96.44 164 SER A C 1
ATOM 1320 O O . SER A 1 164 ? 14.868 -12.515 -21.211 1.00 96.44 164 SER A O 1
ATOM 1322 N N . GLU A 1 165 ? 15.959 -14.482 -21.287 1.00 96.69 165 GLU A N 1
ATOM 1323 C CA . GLU A 1 165 ? 15.589 -14.793 -22.670 1.00 96.69 165 GLU A CA 1
ATOM 1324 C C . GLU A 1 165 ? 14.066 -14.902 -22.820 1.00 96.69 165 GLU A C 1
ATOM 1326 O O . GLU A 1 165 ? 13.484 -14.243 -23.687 1.00 96.69 165 GLU A O 1
ATOM 1331 N N . ARG A 1 166 ? 13.385 -15.637 -21.929 1.00 96.62 166 ARG A N 1
ATOM 1332 C CA . ARG A 1 166 ? 11.914 -15.755 -21.945 1.00 96.62 166 ARG A CA 1
ATOM 1333 C C . ARG A 1 166 ? 11.223 -14.400 -21.837 1.00 96.62 166 ARG A C 1
ATOM 1335 O O . ARG A 1 166 ? 10.301 -14.131 -22.606 1.00 96.62 166 ARG A O 1
ATOM 1342 N N . VAL A 1 167 ? 11.660 -13.542 -20.914 1.00 95.69 167 VAL A N 1
ATOM 1343 C CA . VAL A 1 167 ? 11.089 -12.199 -20.727 1.00 95.69 167 VAL A CA 1
ATOM 1344 C C . VAL A 1 167 ? 11.313 -11.328 -21.964 1.00 95.69 167 VAL A C 1
ATOM 1346 O O . VAL A 1 167 ? 10.408 -10.590 -22.356 1.00 95.69 167 VAL A O 1
ATOM 1349 N N . SER A 1 168 ? 12.468 -11.447 -22.627 1.00 93.19 168 SER A N 1
ATOM 1350 C CA . SER A 1 168 ? 12.770 -10.689 -23.850 1.00 93.19 168 SER A CA 1
ATOM 1351 C C . SER A 1 168 ? 11.814 -10.992 -25.015 1.00 93.19 168 SER A C 1
ATOM 1353 O O . SER A 1 168 ? 11.583 -10.128 -25.863 1.00 93.19 168 SER A O 1
ATOM 1355 N N . MET A 1 169 ? 11.207 -12.184 -25.017 1.00 94.88 169 MET A N 1
ATOM 1356 C CA . MET A 1 169 ? 10.269 -12.645 -26.043 1.00 94.88 169 MET A CA 1
ATOM 1357 C C . MET A 1 169 ? 8.812 -12.232 -25.772 1.00 94.88 169 MET A C 1
ATOM 1359 O O . MET A 1 169 ? 7.951 -12.440 -26.631 1.00 94.88 169 MET A O 1
ATOM 1363 N N . ILE A 1 170 ? 8.508 -11.641 -24.608 1.0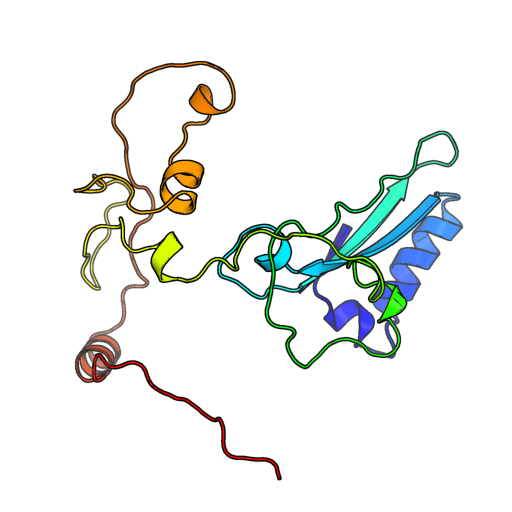0 93.69 170 ILE A N 1
ATOM 1364 C CA . ILE A 1 170 ? 7.148 -11.208 -24.258 1.00 93.69 170 ILE A CA 1
ATOM 1365 C C . ILE A 1 170 ? 6.755 -9.984 -25.110 1.00 93.69 170 ILE A C 1
ATOM 1367 O O . ILE A 1 170 ? 7.427 -8.947 -25.056 1.00 93.69 170 ILE A O 1
ATOM 1371 N N . PRO A 1 171 ? 5.644 -10.039 -25.873 1.00 93.38 171 PRO A N 1
ATOM 1372 C CA . PRO A 1 171 ? 5.188 -8.904 -26.666 1.00 93.38 171 PRO A CA 1
ATOM 1373 C C . PRO A 1 171 ? 4.853 -7.685 -25.799 1.00 93.38 171 PRO A C 1
ATOM 1375 O O . PRO A 1 171 ? 4.048 -7.761 -24.873 1.00 93.38 171 PRO A O 1
ATOM 1378 N N . ARG A 1 172 ? 5.395 -6.517 -26.158 1.00 88.19 172 ARG A N 1
ATOM 1379 C CA . ARG A 1 172 ? 5.117 -5.241 -25.477 1.00 88.19 172 ARG A CA 1
ATOM 1380 C C . ARG A 1 172 ? 3.771 -4.659 -25.906 1.00 88.19 172 ARG A C 1
ATOM 1382 O O . ARG A 1 172 ? 3.703 -3.685 -26.650 1.00 88.19 172 ARG A O 1
ATOM 1389 N N . ARG A 1 173 ? 2.686 -5.282 -25.458 1.00 89.00 173 ARG A N 1
ATOM 1390 C CA . ARG A 1 173 ? 1.314 -4.808 -25.664 1.00 89.00 173 ARG A CA 1
ATOM 1391 C C . ARG A 1 173 ? 0.517 -4.983 -24.383 1.00 89.00 173 ARG A C 1
ATOM 1393 O O . ARG A 1 173 ? 0.750 -5.923 -23.632 1.00 89.00 173 ARG A O 1
ATOM 1400 N N . ARG A 1 174 ? -0.456 -4.101 -24.152 1.00 79.06 174 ARG A N 1
ATOM 1401 C CA . ARG A 1 174 ? -1.418 -4.291 -23.067 1.00 79.06 174 ARG A CA 1
ATOM 1402 C C . ARG A 1 174 ? -2.221 -5.556 -23.355 1.00 79.06 174 ARG A C 1
ATOM 1404 O O . ARG A 1 174 ? -2.991 -5.595 -24.314 1.00 79.06 174 ARG A O 1
ATOM 1411 N N . GLU A 1 175 ? -2.044 -6.581 -22.537 1.00 69.75 175 GLU A N 1
ATOM 1412 C CA . GLU A 1 175 ? -2.914 -7.748 -22.583 1.00 69.75 175 GLU A CA 1
ATOM 1413 C C . GLU A 1 175 ? -4.264 -7.372 -21.952 1.00 69.75 175 GLU A C 1
ATOM 1415 O O . GLU A 1 175 ? -4.327 -6.884 -20.822 1.00 69.75 175 GLU A O 1
ATOM 1420 N N . ARG A 1 176 ? -5.368 -7.541 -22.694 1.00 49.56 176 ARG A N 1
ATOM 1421 C CA . ARG A 1 176 ? -6.696 -7.645 -22.075 1.00 49.56 176 ARG A CA 1
ATOM 1422 C C . ARG A 1 176 ? -6.816 -9.068 -21.551 1.00 49.56 176 ARG A C 1
ATOM 1424 O O . ARG A 1 176 ? -7.182 -9.965 -22.305 1.00 49.56 176 ARG A O 1
ATOM 1431 N N . THR A 1 177 ? -6.493 -9.285 -20.287 1.00 41.59 177 THR A N 1
ATOM 1432 C CA . THR A 1 177 ? -6.626 -10.610 -19.679 1.00 41.59 177 THR A CA 1
ATOM 1433 C C . THR A 1 177 ? -7.951 -10.670 -18.909 1.00 41.59 177 THR A C 1
ATOM 1435 O O . THR A 1 177 ? -8.059 -10.127 -17.817 1.00 41.59 177 THR A O 1
ATOM 1438 N N . LEU A 1 178 ? -8.940 -11.331 -19.535 1.00 39.03 178 LEU A N 1
ATOM 1439 C CA . LEU A 1 178 ? -10.209 -11.876 -19.005 1.00 39.03 178 LEU A CA 1
ATOM 1440 C C . LEU A 1 178 ? -11.337 -10.905 -18.576 1.00 39.03 178 LEU A C 1
ATOM 1442 O O . LEU A 1 178 ? -11.723 -10.857 -17.416 1.00 39.03 178 LEU A O 1
ATOM 1446 N N . GLU A 1 179 ? -11.998 -10.280 -19.556 1.00 37.69 179 GLU A N 1
ATOM 1447 C CA . GLU A 1 179 ? -13.441 -9.961 -19.496 1.00 37.69 179 GLU A CA 1
ATOM 1448 C C . GLU A 1 179 ? -14.210 -10.924 -20.424 1.00 37.69 179 GLU A C 1
ATOM 1450 O O . GLU A 1 179 ? -14.693 -10.494 -21.468 1.00 37.69 179 GLU A O 1
ATOM 1455 N N . THR A 1 180 ? -14.271 -12.242 -20.163 1.00 35.16 180 THR A N 1
ATOM 1456 C CA . THR A 1 180 ? -15.231 -13.124 -20.889 1.00 35.16 180 THR A CA 1
ATOM 1457 C C . THR A 1 180 ? -15.508 -14.503 -20.267 1.00 35.16 180 THR A C 1
ATOM 1459 O O . THR A 1 180 ? -15.701 -15.461 -20.998 1.00 35.16 180 THR A O 1
ATOM 1462 N N . TYR A 1 181 ? -15.571 -14.650 -18.945 1.00 35.03 181 TYR A N 1
ATOM 1463 C CA . TYR A 1 181 ? -16.280 -15.781 -18.316 1.00 35.03 181 TYR A CA 1
ATOM 1464 C C . TYR A 1 181 ? -16.789 -15.243 -16.974 1.00 35.03 181 TYR A C 1
ATOM 1466 O O . TYR A 1 181 ? -16.004 -15.091 -16.049 1.00 35.03 181 TYR A O 1
ATOM 1474 N N . LEU A 1 182 ? -18.007 -14.712 -16.876 1.00 31.34 182 LEU A N 1
ATOM 1475 C CA . LEU A 1 182 ? -19.236 -15.475 -16.655 1.00 31.34 182 LEU A CA 1
ATOM 1476 C C . LEU A 1 182 ? -20.448 -14.641 -17.122 1.00 31.34 182 LEU A C 1
ATOM 1478 O O . LEU A 1 182 ? -20.684 -13.551 -16.601 1.00 31.34 182 LEU A O 1
ATOM 1482 N N . VAL A 1 183 ? -21.198 -15.173 -18.090 1.00 35.56 183 VAL A N 1
ATOM 1483 C CA . VAL A 1 183 ? -22.662 -15.018 -18.173 1.00 35.56 183 VAL A CA 1
ATOM 1484 C C . VAL A 1 183 ? -23.255 -16.249 -17.505 1.00 35.56 183 VAL A C 1
ATOM 1486 O O . VAL A 1 183 ? -22.675 -17.338 -17.727 1.00 35.56 183 VAL A O 1
#